Protein AF-A0AAV2T3X4-F1 (afdb_monomer)

Secondary structure (DSSP, 8-state):
-HHHHHHHHHHHHHHHHHHHHHHHTTS--EE---------SS--S-----SS-PPPP----SS-HHHHHHS-HHHHHHHHHHHHHHHSTTTSTT--EEEE-TT-EE---TT---S---HHHHHHHEES--EEEETTEEEE--TTGGG--SSHHHHHHHHT--PBP-TTTS---STT--BHHHHHHHHHHHHHHHHHHHTT----SSSTTTGGGGGGGGGTSPPPTTPPPTT---TT----TT------S---PPPPP-------------------------S---S-GGGT--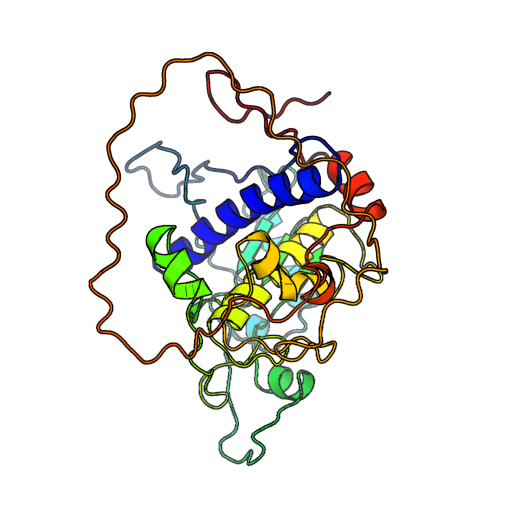----HHHHHHHHHSTT-EE--EETTEE-----

Radius of gyration: 21.65 Å; Cα contacts (8 Å, |Δi|>4): 448; chains: 1; bounding box: 53×56×61 Å

InterPro domains:
  IPR021917 Uncharacterised protein family, zinc metallopeptidase-like [PF12044] (2-219)
  IPR053002 Zinc-dependent metalloproteinase M10B [PTHR21054] (2-312)

pLDDT: mean 77.11, std 21.62, range [32.06, 98.19]

Solvent-accessible surface area (backbone atoms only — not comparable to full-atom values): 19545 Å² total; per-residue (Å²): 111,68,68,42,35,20,52,10,19,48,53,42,49,50,33,51,49,40,18,53,50,40,31,74,73,75,47,70,40,28,22,55,80,82,69,72,75,78,86,67,94,65,97,76,86,75,97,68,73,53,94,63,42,41,75,66,81,90,77,86,71,89,70,51,72,64,50,55,49,68,50,57,67,71,59,50,50,53,53,48,53,51,49,47,39,72,74,37,59,86,52,45,86,78,50,74,44,79,46,71,42,92,70,41,43,59,57,60,63,91,83,66,85,69,94,76,70,53,72,70,58,52,50,73,32,37,25,32,70,44,84,48,34,42,99,28,40,22,40,31,32,45,72,33,58,85,35,45,31,56,44,77,84,36,39,59,56,26,60,63,30,76,53,68,61,55,64,73,75,40,64,74,61,18,89,86,63,47,21,36,24,33,15,28,20,24,43,56,15,51,55,53,31,22,45,38,25,37,62,72,49,68,77,48,99,51,17,27,48,36,75,11,14,51,29,39,44,67,76,78,42,80,54,49,66,85,62,78,41,87,78,65,46,54,84,79,72,75,82,65,93,79,70,79,69,83,66,77,92,74,83,70,76,72,79,81,74,95,62,92,78,86,78,75,86,77,74,78,74,74,66,84,70,69,86,64,80,80,76,76,72,58,69,54,55,58,100,44,72,71,62,72,42,38,54,40,62,52,72,71,49,46,61,49,41,70,66,25,92,66,34,28,47,68,42,81,52,102,89,44,81,49,78,58,81,131

Sequence (326 aa):
MAACRRIGFAMRLLQTLTAESLFAEGVQRHTFLCSDREYRLTPADSNEVSPTHVQCWLHYSNISREEWLNDAPVTVWRKLAKEIYNRYEDIFPTSKWVAFVACSRYNFPAETSTHNLTYEEMLQFSKAHFALGTGGLALLGTSTLHAWPEDLDGLQKALLDGRRIDKTDLMDDTAYRHTFWAAFATGLGSVWHELGHCFGLHHSSDGIMYRGCDDIHLCLGFTPPDFECPNGCKNGQKWNKNVVEIVPHMLHPPAPLPTILQFQQYRCLSATAEKHENVASSWGFCSSVWHQGSAFWGREQTVRLIRCPWIVVASRDADGLVAKKM

Organism: Calicophoron daubneyi (NCBI:txid300641)

Structure (mmCIF, N/CA/C/O backbone):
data_AF-A0AAV2T3X4-F1
#
_entry.id   AF-A0AAV2T3X4-F1
#
loop_
_atom_site.group_PDB
_atom_site.id
_atom_site.type_symbol
_atom_site.label_atom_id
_atom_site.label_alt_id
_atom_site.label_comp_id
_atom_site.label_asym_id
_atom_site.label_entity_id
_atom_site.label_seq_id
_atom_site.pdbx_PDB_ins_code
_atom_site.Cartn_x
_atom_site.Cartn_y
_atom_site.Cartn_z
_atom_site.occupancy
_atom_site.B_iso_or_equiv
_atom_site.auth_seq_id
_atom_site.auth_comp_id
_atom_site.auth_asym_id
_atom_site.auth_atom_id
_atom_site.pdbx_PDB_model_num
ATOM 1 N N . MET A 1 1 ? -11.777 -13.757 6.096 1.00 63.06 1 MET A N 1
ATOM 2 C CA . MET A 1 1 ? -11.883 -14.249 4.703 1.00 63.06 1 MET A CA 1
ATOM 3 C C . MET A 1 1 ? -11.786 -13.115 3.683 1.00 63.06 1 MET A C 1
ATOM 5 O O . MET A 1 1 ? -10.785 -13.087 2.987 1.00 63.06 1 MET A O 1
ATOM 9 N N . ALA A 1 2 ? -12.717 -12.149 3.630 1.00 86.88 2 ALA A N 1
ATOM 10 C CA . ALA A 1 2 ? -12.655 -11.036 2.660 1.00 86.88 2 ALA A CA 1
ATOM 11 C C . ALA A 1 2 ? -11.394 -10.155 2.793 1.00 86.88 2 ALA A C 1
ATOM 13 O O . ALA A 1 2 ? -10.691 -9.947 1.813 1.00 86.88 2 ALA A O 1
ATOM 14 N N . ALA A 1 3 ? -11.041 -9.723 4.011 1.00 91.56 3 ALA A N 1
ATOM 15 C CA . ALA A 1 3 ? -9.838 -8.913 4.257 1.00 91.56 3 ALA A CA 1
ATOM 16 C C . ALA A 1 3 ? -8.542 -9.574 3.745 1.00 91.56 3 ALA A C 1
ATOM 18 O O . ALA A 1 3 ? -7.743 -8.928 3.077 1.00 91.56 3 ALA A O 1
ATOM 19 N N . CYS A 1 4 ? -8.364 -10.874 4.001 1.00 91.88 4 CYS A N 1
ATOM 20 C CA . CYS A 1 4 ? -7.209 -11.635 3.523 1.00 91.88 4 CYS A CA 1
ATOM 21 C C . CYS A 1 4 ? -7.148 -11.697 1.993 1.00 91.88 4 CYS A C 1
ATOM 23 O O . CYS A 1 4 ? -6.066 -11.568 1.440 1.00 91.88 4 CYS A O 1
ATOM 25 N N . ARG A 1 5 ? -8.287 -11.852 1.302 1.00 92.25 5 ARG A N 1
ATOM 26 C CA . ARG A 1 5 ? -8.313 -11.824 -0.169 1.00 92.25 5 ARG A CA 1
ATOM 27 C C . ARG A 1 5 ? -7.902 -10.461 -0.713 1.00 92.25 5 ARG A C 1
ATOM 29 O O . ARG A 1 5 ? -7.015 -10.404 -1.551 1.00 92.25 5 ARG A O 1
ATOM 36 N N . ARG A 1 6 ? -8.454 -9.376 -0.155 1.00 96.31 6 ARG A N 1
ATOM 37 C CA . ARG A 1 6 ? -8.094 -7.997 -0.534 1.00 96.31 6 ARG A CA 1
ATOM 38 C C . ARG A 1 6 ? -6.605 -7.728 -0.374 1.00 96.31 6 ARG A C 1
ATOM 40 O O . ARG A 1 6 ? -5.971 -7.238 -1.299 1.00 96.31 6 ARG A O 1
ATOM 47 N N . ILE A 1 7 ? -6.041 -8.080 0.784 1.00 96.38 7 ILE A N 1
ATOM 48 C CA . ILE A 1 7 ? -4.606 -7.918 1.046 1.00 96.38 7 ILE A CA 1
ATOM 49 C C . ILE A 1 7 ? -3.792 -8.796 0.089 1.00 96.38 7 ILE A C 1
ATOM 51 O O . ILE A 1 7 ? -2.850 -8.316 -0.533 1.00 96.38 7 ILE A O 1
ATOM 55 N N . GLY A 1 8 ? -4.166 -10.066 -0.067 1.00 94.38 8 GLY A N 1
ATOM 56 C CA . GLY A 1 8 ? -3.460 -11.015 -0.923 1.00 94.38 8 GLY A CA 1
ATOM 57 C C . GLY A 1 8 ? -3.422 -10.586 -2.388 1.00 94.38 8 GLY A C 1
ATOM 58 O O . GLY A 1 8 ? -2.367 -10.645 -3.022 1.00 94.38 8 GLY A O 1
ATOM 59 N N . PHE A 1 9 ? -4.552 -10.111 -2.912 1.00 95.19 9 PHE A N 1
ATOM 60 C CA . PHE A 1 9 ? -4.655 -9.548 -4.253 1.00 95.19 9 PHE A CA 1
ATOM 61 C C . PHE A 1 9 ? -3.831 -8.261 -4.385 1.00 95.19 9 PHE A C 1
ATOM 63 O O . PHE A 1 9 ? -3.030 -8.135 -5.309 1.00 95.19 9 PHE A O 1
ATOM 70 N N . ALA A 1 10 ? -3.948 -7.338 -3.426 1.00 96.75 10 ALA A N 1
ATOM 71 C CA . ALA A 1 10 ? -3.192 -6.087 -3.413 1.00 96.75 10 ALA A CA 1
ATOM 72 C C . ALA A 1 10 ? -1.672 -6.306 -3.410 1.00 96.75 10 ALA A C 1
ATOM 74 O O . ALA A 1 10 ? -0.954 -5.628 -4.139 1.00 96.75 10 ALA A O 1
ATOM 75 N N . MET A 1 11 ? -1.167 -7.285 -2.654 1.00 96.25 11 MET A N 1
ATOM 76 C CA . MET A 1 11 ? 0.262 -7.616 -2.646 1.00 96.25 11 MET A CA 1
ATOM 77 C C . MET A 1 11 ? 0.741 -8.131 -4.005 1.00 96.25 11 MET A C 1
ATOM 79 O O . MET A 1 11 ? 1.811 -7.736 -4.473 1.00 96.25 11 MET A O 1
ATOM 83 N N . ARG A 1 12 ? -0.063 -8.964 -4.678 1.00 92.94 12 ARG A N 1
ATOM 84 C CA . ARG A 1 12 ? 0.253 -9.429 -6.034 1.00 92.94 12 ARG A CA 1
ATOM 85 C C . ARG A 1 12 ? 0.174 -8.284 -7.048 1.00 92.94 12 ARG A C 1
ATOM 87 O O . ARG A 1 12 ? 1.017 -8.205 -7.941 1.00 92.94 12 ARG A O 1
ATOM 94 N N . LEU A 1 13 ? -0.773 -7.363 -6.874 1.00 95.00 13 LEU A N 1
ATOM 95 C CA . LEU A 1 13 ? -0.874 -6.153 -7.683 1.00 95.00 13 LEU A CA 1
ATOM 96 C C . LEU A 1 13 ? 0.365 -5.264 -7.512 1.00 95.00 13 LEU A C 1
ATOM 98 O O . LEU A 1 13 ? 0.974 -4.895 -8.510 1.00 95.00 13 LEU A O 1
ATOM 102 N N . LEU A 1 14 ? 0.805 -5.000 -6.277 1.00 96.62 14 LEU A N 1
ATOM 103 C CA . LEU A 1 14 ? 2.033 -4.246 -5.990 1.00 96.62 14 LEU A CA 1
ATOM 104 C C . LEU A 1 14 ? 3.281 -4.910 -6.571 1.00 96.62 14 LEU A C 1
ATOM 106 O O . LEU A 1 14 ? 4.187 -4.219 -7.038 1.00 96.62 14 LEU A O 1
ATOM 110 N N . GLN A 1 15 ? 3.334 -6.242 -6.582 1.00 94.31 15 GLN A N 1
ATOM 111 C CA . GLN A 1 15 ? 4.424 -6.970 -7.220 1.00 94.31 15 GLN A CA 1
ATOM 112 C C . GLN A 1 15 ? 4.476 -6.685 -8.732 1.00 94.31 15 GLN A C 1
ATOM 114 O O . GLN A 1 15 ? 5.549 -6.397 -9.269 1.00 94.31 15 GLN A O 1
ATOM 119 N N . THR A 1 16 ? 3.330 -6.700 -9.418 1.00 92.00 16 THR A N 1
ATOM 120 C CA . THR A 1 16 ? 3.242 -6.319 -10.838 1.00 92.00 16 THR A CA 1
ATOM 121 C C . THR A 1 16 ? 3.568 -4.841 -11.046 1.00 92.00 16 THR A C 1
ATOM 123 O O . THR A 1 16 ? 4.379 -4.508 -11.907 1.00 92.00 16 THR A O 1
ATOM 126 N N . LEU A 1 17 ? 3.004 -3.951 -10.225 1.00 94.00 17 LEU A N 1
ATOM 127 C CA . LEU A 1 17 ? 3.243 -2.511 -10.318 1.00 94.00 17 LEU A CA 1
ATOM 128 C C . LEU A 1 17 ? 4.714 -2.156 -10.104 1.00 94.00 17 LEU A C 1
ATOM 130 O O . LEU A 1 17 ? 5.240 -1.300 -10.806 1.00 94.00 17 LEU A O 1
ATOM 134 N N . THR A 1 18 ? 5.416 -2.846 -9.205 1.00 94.50 18 THR A N 1
ATOM 135 C CA . THR A 1 18 ? 6.866 -2.671 -9.014 1.00 94.50 18 THR A CA 1
ATOM 136 C C . THR A 1 18 ? 7.643 -3.040 -10.275 1.00 94.50 18 THR A C 1
ATOM 138 O O . THR A 1 18 ? 8.516 -2.280 -10.686 1.00 94.50 18 THR A O 1
ATOM 141 N N . ALA A 1 19 ? 7.275 -4.138 -10.944 1.00 91.75 19 ALA A N 1
ATOM 142 C CA . ALA A 1 19 ? 7.910 -4.546 -12.195 1.00 91.75 19 ALA A CA 1
ATOM 143 C C . ALA A 1 19 ? 7.713 -3.522 -13.317 1.00 91.75 19 ALA A C 1
ATOM 145 O O . ALA A 1 19 ? 8.687 -3.132 -13.964 1.00 91.75 19 ALA A O 1
ATOM 146 N N . GLU A 1 20 ? 6.471 -3.085 -13.541 1.00 90.06 20 GLU A N 1
ATOM 147 C CA . GLU A 1 20 ? 6.157 -2.158 -14.631 1.00 90.06 20 GLU A CA 1
ATOM 148 C C . GLU A 1 20 ? 6.629 -0.730 -14.341 1.00 90.06 20 GLU A C 1
ATOM 150 O O . GLU A 1 20 ? 7.116 -0.064 -15.251 1.00 90.06 20 GLU A O 1
ATOM 155 N N . SER A 1 21 ? 6.565 -0.262 -13.091 1.00 88.88 21 SER A N 1
ATOM 156 C CA . SER A 1 21 ? 7.062 1.077 -12.738 1.00 88.88 21 SER A CA 1
ATOM 157 C C . SER A 1 21 ? 8.577 1.178 -12.872 1.00 88.88 21 SER A C 1
ATOM 159 O O . SER A 1 21 ? 9.059 2.150 -13.440 1.00 88.88 21 SER A O 1
ATOM 161 N N . LEU A 1 22 ? 9.346 0.170 -12.442 1.00 86.00 22 LEU A N 1
ATOM 162 C CA . LEU A 1 22 ? 10.794 0.163 -12.673 1.00 86.00 22 LEU A CA 1
ATOM 163 C C . LEU A 1 22 ? 11.119 0.060 -14.170 1.00 86.00 22 LEU A C 1
ATOM 165 O O . LEU A 1 22 ? 12.055 0.697 -14.645 1.00 86.00 22 LEU A O 1
ATOM 169 N N . PHE A 1 23 ? 10.321 -0.681 -14.943 1.00 85.88 23 PHE A N 1
ATOM 170 C CA . PHE A 1 23 ? 10.485 -0.710 -16.396 1.00 85.88 23 PHE A CA 1
ATOM 171 C C . PHE A 1 23 ? 10.230 0.659 -17.045 1.00 85.88 23 PHE A C 1
ATOM 173 O O . PHE A 1 23 ? 11.000 1.077 -17.911 1.00 85.88 23 PHE A O 1
ATOM 180 N N . ALA A 1 24 ? 9.210 1.389 -16.588 1.00 82.56 24 ALA A N 1
ATOM 181 C CA . ALA A 1 24 ? 8.914 2.746 -17.049 1.00 82.56 24 ALA A CA 1
ATOM 182 C C . ALA A 1 24 ? 10.043 3.750 -16.736 1.00 82.56 24 ALA A C 1
ATOM 184 O O . ALA A 1 24 ? 10.228 4.713 -17.477 1.00 82.56 24 ALA A O 1
ATOM 185 N N . GLU A 1 25 ? 10.845 3.491 -15.700 1.00 82.38 25 GLU A N 1
ATOM 186 C CA . GLU A 1 25 ? 12.044 4.267 -15.335 1.00 82.38 25 GLU A CA 1
ATOM 187 C C . GLU A 1 25 ? 13.280 3.914 -16.195 1.00 82.38 25 GLU A C 1
ATOM 189 O O . GLU A 1 25 ? 14.378 4.432 -15.977 1.00 82.38 25 GLU A O 1
ATOM 194 N N . GLY A 1 26 ? 13.127 3.029 -17.188 1.00 79.06 26 GLY A N 1
ATOM 195 C CA . GLY A 1 26 ? 14.164 2.692 -18.165 1.00 79.06 26 GLY A CA 1
ATOM 196 C C . GLY A 1 26 ? 15.106 1.560 -17.750 1.00 79.06 26 GLY A C 1
ATOM 197 O O . GLY A 1 26 ? 16.153 1.381 -18.378 1.00 79.06 26 GLY A O 1
ATOM 198 N N . VAL A 1 27 ? 14.766 0.784 -16.715 1.00 82.88 27 VAL A N 1
ATOM 199 C CA . VAL A 1 27 ? 15.503 -0.438 -16.338 1.00 82.88 27 VAL A CA 1
ATOM 200 C C . VAL A 1 27 ? 14.739 -1.703 -16.750 1.00 82.88 27 VAL A C 1
ATOM 202 O O . VAL A 1 27 ? 13.619 -1.641 -17.241 1.00 82.88 27 VAL A O 1
ATOM 205 N N . GLN A 1 28 ? 15.337 -2.890 -16.603 1.00 85.88 28 GLN A N 1
ATOM 206 C CA . GLN A 1 28 ? 14.595 -4.141 -16.822 1.00 85.88 28 GLN A CA 1
ATOM 207 C C . GLN A 1 28 ? 13.482 -4.295 -15.776 1.00 85.88 28 GLN A C 1
ATOM 209 O O . GLN A 1 28 ? 13.582 -3.743 -14.679 1.00 85.88 28 GLN A O 1
ATOM 214 N N . ARG A 1 29 ? 12.460 -5.104 -16.074 1.00 87.00 29 ARG A N 1
ATOM 215 C CA . ARG A 1 29 ? 11.426 -5.448 -15.090 1.00 87.00 29 ARG A CA 1
ATOM 216 C C . ARG A 1 29 ? 12.069 -6.114 -13.878 1.00 87.00 29 ARG A C 1
ATOM 218 O O . ARG A 1 29 ? 12.599 -7.216 -13.998 1.00 87.00 29 ARG A O 1
ATOM 225 N N . HIS A 1 30 ? 11.999 -5.456 -12.729 1.00 90.88 30 HIS A N 1
ATOM 226 C CA . HIS A 1 30 ? 12.450 -5.989 -11.449 1.00 90.88 30 HIS A CA 1
ATOM 227 C C . HIS A 1 30 ? 11.327 -5.908 -10.423 1.00 90.88 30 HIS A C 1
ATOM 229 O O . HIS A 1 30 ? 10.542 -4.970 -10.436 1.00 90.88 30 HIS A O 1
ATOM 235 N N . THR A 1 31 ? 11.236 -6.870 -9.516 1.00 94.75 31 THR A N 1
ATOM 236 C CA . THR A 1 31 ? 10.206 -6.856 -8.476 1.00 94.75 31 THR A CA 1
ATOM 237 C C . THR A 1 31 ? 10.604 -7.694 -7.269 1.00 94.75 31 THR A C 1
ATOM 239 O O . THR A 1 31 ? 11.554 -8.470 -7.332 1.00 94.75 31 THR A O 1
ATOM 242 N N . PHE A 1 32 ? 9.888 -7.542 -6.159 1.00 93.50 32 PHE A N 1
ATOM 243 C CA . PHE A 1 32 ? 9.986 -8.467 -5.033 1.00 93.50 32 PHE A CA 1
ATOM 244 C C . PHE A 1 32 ? 9.194 -9.745 -5.309 1.00 93.50 32 PHE A C 1
ATOM 246 O O . PHE A 1 32 ? 8.339 -9.773 -6.186 1.00 93.50 32 PHE A O 1
ATOM 253 N N . LEU A 1 33 ? 9.455 -10.819 -4.566 1.00 89.25 33 LEU A N 1
ATOM 254 C CA . LEU A 1 33 ? 8.670 -12.051 -4.653 1.00 89.25 33 LEU A CA 1
ATOM 255 C C . LEU A 1 33 ? 7.854 -12.239 -3.378 1.00 89.25 33 LEU A C 1
ATOM 257 O O . LEU A 1 33 ? 8.399 -12.187 -2.276 1.00 89.25 33 LEU A O 1
ATOM 261 N N . CYS A 1 34 ? 6.554 -12.474 -3.524 1.00 87.00 34 CYS A N 1
ATOM 262 C CA . CYS A 1 34 ? 5.721 -12.923 -2.418 1.00 87.00 34 CYS A CA 1
ATOM 263 C C . CYS A 1 34 ? 5.933 -14.419 -2.163 1.00 87.00 34 CYS A C 1
ATOM 265 O O . CYS A 1 34 ? 6.064 -15.201 -3.102 1.00 87.00 34 CYS A O 1
ATOM 267 N N . SER A 1 35 ? 5.983 -14.808 -0.887 1.00 74.56 35 SER A N 1
ATOM 268 C CA . SER A 1 35 ? 6.059 -16.217 -0.504 1.00 74.56 35 SER A CA 1
ATOM 269 C C . SER A 1 35 ? 4.689 -16.865 -0.653 1.00 74.56 35 SER A C 1
ATOM 271 O O . SER A 1 35 ? 3.741 -16.463 0.017 1.00 74.56 35 SER A O 1
ATOM 273 N N . ASP A 1 36 ? 4.624 -17.918 -1.461 1.00 64.12 36 ASP A N 1
ATOM 274 C CA . ASP A 1 36 ? 3.449 -18.787 -1.563 1.00 64.12 36 ASP A CA 1
ATOM 275 C C . ASP A 1 36 ? 3.572 -20.024 -0.654 1.00 64.12 36 ASP A C 1
ATOM 277 O O . ASP A 1 36 ? 2.731 -20.920 -0.677 1.00 64.12 36 ASP A O 1
ATOM 281 N N . ARG A 1 37 ? 4.637 -20.096 0.163 1.00 55.25 37 ARG A N 1
ATOM 282 C CA . ARG A 1 37 ? 4.823 -21.192 1.117 1.00 55.25 37 ARG A CA 1
ATOM 283 C C . ARG A 1 37 ? 3.832 -21.067 2.262 1.00 55.25 37 ARG A C 1
ATOM 285 O O . ARG A 1 37 ? 3.856 -20.114 3.036 1.00 55.25 37 ARG A O 1
ATOM 292 N N . GLU A 1 38 ? 3.022 -22.098 2.416 1.00 51.38 38 GLU A N 1
ATOM 293 C CA . GLU A 1 38 ? 2.278 -22.372 3.629 1.00 51.38 38 GLU A CA 1
ATOM 294 C C . GLU A 1 38 ? 3.226 -22.731 4.780 1.00 51.38 38 GLU A C 1
ATOM 296 O O . GLU A 1 38 ? 3.864 -23.783 4.769 1.00 51.38 38 GLU A O 1
ATOM 301 N N . TYR A 1 39 ? 3.266 -21.908 5.826 1.00 42.97 39 TYR A N 1
ATOM 302 C CA . TYR A 1 39 ? 3.674 -22.379 7.149 1.00 42.97 39 TYR A CA 1
ATOM 303 C C . TYR A 1 39 ? 2.410 -22.885 7.858 1.00 42.97 39 TYR A C 1
ATOM 305 O O . TYR A 1 39 ? 1.782 -22.190 8.657 1.00 42.97 39 TYR A O 1
ATOM 313 N N . ARG A 1 40 ? 1.926 -24.059 7.436 1.00 38.91 40 ARG A N 1
ATOM 314 C CA . ARG A 1 40 ? 0.674 -24.650 7.929 1.00 38.91 40 ARG A CA 1
ATOM 315 C C . ARG A 1 40 ? 0.757 -24.964 9.425 1.00 38.91 40 ARG A C 1
ATOM 317 O O . ARG A 1 40 ? 1.646 -25.686 9.859 1.00 38.91 40 ARG A O 1
ATOM 324 N N . LEU A 1 41 ? -0.265 -24.541 10.175 1.00 36.38 41 LEU A N 1
ATOM 325 C CA . LEU A 1 41 ? -0.696 -25.205 11.415 1.00 36.38 41 LEU A CA 1
ATOM 326 C C . LEU A 1 41 ? -1.717 -26.333 11.153 1.00 36.38 41 LEU A C 1
ATOM 328 O O . LEU A 1 41 ? -2.094 -27.024 12.092 1.00 36.38 41 LEU A O 1
ATOM 332 N N . THR A 1 42 ? -2.157 -26.563 9.905 1.00 32.50 42 THR A N 1
ATOM 333 C CA . THR A 1 42 ? -2.990 -27.730 9.540 1.00 32.50 42 THR A CA 1
ATOM 334 C C . THR A 1 42 ? -2.740 -28.195 8.100 1.00 32.50 42 THR A C 1
ATOM 336 O O . THR A 1 42 ? -2.704 -27.356 7.209 1.00 32.50 42 THR A O 1
ATOM 339 N N . PRO A 1 43 ? -2.573 -29.504 7.836 1.00 37.62 43 PRO A N 1
ATOM 340 C CA . PRO A 1 43 ? -2.402 -30.046 6.494 1.00 37.62 43 PRO A CA 1
ATOM 341 C C . PRO A 1 43 ? -3.757 -30.374 5.862 1.00 37.62 43 PRO A C 1
ATOM 343 O O . PRO A 1 43 ? -4.297 -31.443 6.121 1.00 37.62 43 PRO A O 1
ATOM 346 N N . ALA A 1 44 ? -4.296 -29.492 5.020 1.00 40.84 44 ALA A N 1
ATOM 347 C CA . ALA A 1 44 ? -5.306 -29.893 4.040 1.00 40.84 44 ALA A CA 1
ATOM 348 C C . ALA A 1 44 ? -5.383 -28.916 2.856 1.00 40.84 44 ALA A C 1
ATOM 350 O O . ALA A 1 44 ? -5.682 -27.740 3.019 1.00 40.84 44 ALA A O 1
ATOM 351 N N . ASP A 1 45 ? -5.128 -29.489 1.680 1.00 40.59 45 ASP A N 1
ATOM 352 C CA . ASP A 1 45 ? -5.630 -29.125 0.353 1.00 40.59 45 ASP A CA 1
ATOM 353 C C . ASP A 1 45 ? -5.023 -27.930 -0.406 1.00 40.59 45 ASP A C 1
ATOM 355 O O . ASP A 1 45 ? -4.938 -26.803 0.062 1.00 40.59 45 ASP A O 1
ATOM 359 N N . SER A 1 46 ? -4.573 -28.253 -1.626 1.00 44.38 46 SER A N 1
ATOM 360 C CA . SER A 1 46 ? -3.934 -27.442 -2.677 1.00 44.38 46 SER A CA 1
ATOM 361 C C . SER A 1 46 ? -2.578 -26.782 -2.363 1.00 44.38 46 SER A C 1
ATOM 363 O O . SER A 1 46 ? -2.501 -25.649 -1.912 1.00 44.38 46 SER A O 1
ATOM 365 N N . ASN A 1 47 ? -1.489 -27.452 -2.768 1.00 47.06 47 ASN A N 1
ATOM 366 C CA . ASN A 1 47 ? -0.160 -26.853 -3.011 1.00 47.06 47 ASN A CA 1
ATOM 367 C C . ASN A 1 47 ? -0.142 -25.934 -4.260 1.00 47.06 47 ASN A C 1
ATOM 369 O O . ASN A 1 47 ? 0.911 -25.721 -4.863 1.00 47.06 47 ASN A O 1
ATOM 373 N N . GLU A 1 48 ? -1.298 -25.452 -4.718 1.00 51.25 48 GLU A N 1
ATOM 374 C CA . GLU A 1 48 ? -1.396 -24.691 -5.958 1.00 51.25 48 GLU A CA 1
ATOM 375 C C . GLU A 1 48 ? -1.247 -23.202 -5.646 1.00 51.25 48 GLU A C 1
ATOM 377 O O . GLU A 1 48 ? -2.100 -22.575 -5.017 1.00 51.25 48 GLU A O 1
ATOM 382 N N . VAL A 1 49 ? -0.107 -22.650 -6.053 1.00 59.31 49 VAL A N 1
ATOM 383 C CA . VAL A 1 49 ? 0.198 -21.227 -5.931 1.00 59.31 49 VAL A CA 1
ATOM 384 C C . VAL A 1 49 ? -0.808 -20.434 -6.760 1.00 59.31 49 VAL A C 1
ATOM 386 O O . VAL A 1 49 ? -0.850 -20.570 -7.983 1.00 59.31 49 VAL A O 1
ATOM 389 N N . SER A 1 50 ? -1.601 -19.576 -6.114 1.00 69.38 50 SER A N 1
ATOM 390 C CA . SER A 1 50 ? -2.507 -18.695 -6.848 1.00 69.38 50 SER A CA 1
ATOM 391 C C . SER A 1 50 ? -1.702 -17.621 -7.589 1.00 69.38 50 SER A C 1
ATOM 393 O O . SER A 1 50 ? -1.041 -16.798 -6.952 1.00 69.38 50 SER A O 1
ATOM 395 N N . PRO A 1 51 ? -1.785 -17.534 -8.930 1.00 73.12 51 PRO A N 1
ATOM 396 C CA . PRO A 1 51 ? -1.064 -16.509 -9.684 1.00 73.12 51 PRO A CA 1
ATOM 397 C C . PRO A 1 51 ? -1.607 -15.096 -9.422 1.00 73.12 51 PRO A C 1
ATOM 399 O O . PRO A 1 51 ? -0.968 -14.107 -9.776 1.00 73.12 51 PRO A O 1
ATOM 402 N N . THR A 1 52 ? -2.796 -14.994 -8.823 1.00 77.81 52 THR A N 1
ATOM 403 C CA . THR A 1 52 ? -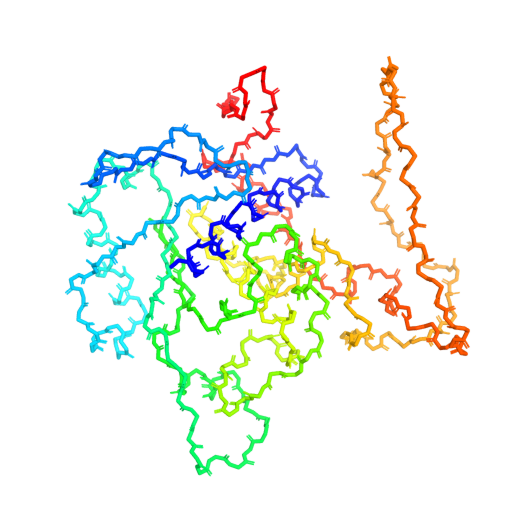3.515 -13.733 -8.612 1.00 77.81 52 THR A CA 1
ATOM 404 C C . THR A 1 52 ? -3.542 -13.293 -7.153 1.00 77.81 52 THR A C 1
ATOM 406 O O . THR A 1 52 ? -3.851 -12.136 -6.893 1.00 77.81 52 THR A O 1
ATOM 409 N N . HIS A 1 53 ? -3.208 -14.174 -6.204 1.00 83.12 53 HIS A N 1
ATOM 410 C CA . HIS A 1 53 ? -3.344 -13.900 -4.776 1.00 83.12 53 HIS A CA 1
ATOM 411 C C . HIS A 1 53 ? -2.157 -14.408 -3.976 1.00 83.12 53 HIS A C 1
ATOM 413 O O . HIS A 1 53 ? -1.757 -15.558 -4.104 1.00 83.12 53 HIS A O 1
ATOM 419 N N . VAL A 1 54 ? -1.675 -13.566 -3.067 1.00 87.12 54 VAL A N 1
ATOM 420 C CA . VAL A 1 54 ? -0.742 -13.975 -2.017 1.00 87.12 54 VAL A CA 1
ATOM 421 C C . VAL A 1 54 ? -1.524 -14.535 -0.833 1.00 87.12 54 VAL A C 1
ATOM 423 O O . VAL A 1 54 ? -2.509 -13.938 -0.392 1.00 87.12 54 VAL A O 1
ATOM 426 N N . GLN A 1 55 ? -1.075 -15.658 -0.277 1.00 84.31 55 GLN A N 1
ATOM 427 C CA . GLN A 1 55 ? -1.669 -16.206 0.938 1.00 84.31 55 GLN A CA 1
ATOM 428 C C . GLN A 1 55 ? -1.376 -15.289 2.135 1.00 84.31 55 GLN A C 1
ATOM 430 O O . GLN A 1 55 ? -0.228 -15.121 2.541 1.00 84.31 55 GLN A O 1
ATOM 435 N N . CYS A 1 56 ? -2.417 -14.722 2.747 1.00 87.56 56 CYS A N 1
ATOM 436 C CA . CYS A 1 56 ? -2.271 -13.961 3.989 1.00 87.56 56 CYS A CA 1
ATOM 437 C C . CYS A 1 56 ? -2.355 -14.874 5.213 1.00 87.56 56 CYS A C 1
ATOM 439 O O . CYS A 1 56 ? -3.243 -15.726 5.310 1.00 87.56 56 CYS A O 1
ATOM 441 N N . TRP A 1 57 ? -1.470 -14.651 6.183 1.00 85.12 57 TRP A N 1
ATOM 442 C CA . TRP A 1 57 ? -1.462 -15.387 7.445 1.00 85.12 57 TRP A CA 1
ATOM 443 C C . TRP A 1 57 ? -2.210 -14.623 8.530 1.00 85.12 57 TRP A C 1
ATOM 445 O O . TRP A 1 57 ? -2.040 -13.415 8.696 1.00 85.12 57 TRP A O 1
ATOM 455 N N . LEU A 1 58 ? -3.024 -15.344 9.299 1.00 89.94 58 LEU A N 1
ATOM 456 C CA . LEU A 1 58 ? -3.619 -14.805 10.513 1.00 89.94 58 LEU A CA 1
ATOM 457 C C . LEU A 1 58 ? -2.639 -15.006 11.665 1.00 89.94 58 LEU A C 1
ATOM 459 O O . LEU A 1 58 ? -2.363 -16.133 12.072 1.00 89.94 58 LEU A O 1
ATOM 463 N N . HIS A 1 59 ? -2.123 -13.898 12.183 1.00 90.88 59 HIS A N 1
ATOM 464 C CA . HIS A 1 59 ? -1.265 -13.880 13.356 1.00 90.88 59 HIS A CA 1
ATOM 465 C C . HIS A 1 59 ? -2.032 -13.308 14.547 1.00 90.88 59 HIS A C 1
ATOM 467 O O . HIS A 1 59 ? -2.520 -12.178 14.503 1.00 90.88 59 HIS A O 1
ATOM 473 N N . TYR A 1 60 ? -2.118 -14.087 15.621 1.00 92.94 60 TYR A N 1
ATOM 474 C CA . TYR A 1 60 ? -2.698 -13.647 16.885 1.00 92.94 60 TYR A CA 1
ATOM 475 C C . TYR A 1 60 ? -1.575 -13.126 17.776 1.00 92.94 60 TYR A C 1
ATOM 477 O O . TYR A 1 60 ? -0.786 -13.911 18.299 1.00 92.94 60 TYR A O 1
ATOM 485 N N . SER A 1 61 ? -1.492 -11.801 17.891 1.00 94.44 61 SER A N 1
ATOM 486 C CA . SER A 1 61 ? -0.439 -11.137 18.657 1.00 94.44 61 SER A CA 1
ATOM 487 C C . SER A 1 61 ? -0.670 -11.257 20.165 1.00 94.44 61 SER A C 1
ATOM 489 O O . SER A 1 61 ? -1.806 -11.215 20.638 1.00 94.44 61 SER A O 1
ATOM 491 N N . ASN A 1 62 ? 0.426 -11.348 20.915 1.00 94.94 62 ASN A N 1
ATOM 492 C CA . ASN A 1 62 ? 0.453 -11.256 22.374 1.00 94.94 62 ASN A CA 1
ATOM 493 C C . ASN A 1 62 ? 0.324 -9.808 22.888 1.00 94.94 62 ASN A C 1
ATOM 495 O O . ASN A 1 62 ? 0.146 -9.606 24.088 1.00 94.94 62 ASN A O 1
ATOM 499 N N . ILE A 1 63 ? 0.440 -8.803 22.014 1.00 95.81 63 ILE A N 1
ATOM 500 C CA . ILE A 1 63 ? 0.228 -7.393 22.361 1.00 95.81 63 ILE A CA 1
ATOM 501 C C . ILE A 1 63 ? -1.256 -7.194 22.673 1.00 95.81 63 ILE A C 1
ATOM 503 O O . ILE A 1 63 ? -2.128 -7.574 21.883 1.00 95.81 63 ILE A O 1
ATOM 507 N N . SER A 1 64 ? -1.555 -6.589 23.821 1.00 95.56 64 SER A N 1
ATOM 508 C CA . SER A 1 64 ? -2.935 -6.381 24.241 1.00 95.56 64 SER A CA 1
ATOM 509 C C . SER A 1 64 ? -3.661 -5.405 23.314 1.00 95.56 64 SER A C 1
ATOM 511 O O . SER A 1 64 ? -3.071 -4.529 22.679 1.00 95.56 64 SER A O 1
ATOM 513 N N . ARG A 1 65 ? -4.991 -5.522 23.256 1.00 93.94 65 ARG A N 1
ATOM 514 C CA . ARG A 1 65 ? -5.823 -4.592 22.481 1.00 93.94 65 ARG A CA 1
ATOM 515 C C . ARG A 1 65 ? -5.635 -3.141 22.935 1.00 93.94 65 ARG A C 1
ATOM 517 O O . ARG A 1 65 ? -5.702 -2.245 22.106 1.00 93.94 65 ARG A O 1
ATOM 524 N N . GLU A 1 66 ? -5.430 -2.911 24.227 1.00 94.56 66 GLU A N 1
ATOM 525 C CA . GLU A 1 66 ? -5.215 -1.568 24.766 1.00 94.56 66 GLU A CA 1
ATOM 526 C C . GLU A 1 66 ? -3.917 -0.955 24.234 1.00 94.56 66 GLU A C 1
ATOM 528 O O . GLU A 1 66 ? -3.939 0.168 23.737 1.00 94.56 66 GLU A O 1
ATOM 533 N N . GLU A 1 67 ? -2.826 -1.722 24.233 1.00 95.75 67 GLU A N 1
ATOM 534 C CA . GLU A 1 67 ? -1.545 -1.294 23.662 1.00 95.75 67 GLU A CA 1
ATOM 535 C C . GLU A 1 67 ? -1.671 -1.024 22.158 1.00 95.75 67 GLU A C 1
ATOM 537 O O . GLU A 1 67 ? -1.215 0.011 21.685 1.00 95.75 67 GLU A O 1
ATOM 542 N N . TRP A 1 68 ? -2.356 -1.888 21.398 1.00 94.62 68 TRP A N 1
ATOM 543 C CA . TRP A 1 68 ? -2.604 -1.648 19.969 1.00 94.62 68 TRP A CA 1
ATOM 544 C C . TRP A 1 68 ? -3.321 -0.323 19.690 1.00 94.62 68 TRP A C 1
ATOM 546 O O . TRP A 1 68 ? -3.053 0.321 18.676 1.00 94.62 68 TRP A O 1
ATOM 556 N N . LEU A 1 69 ? -4.265 0.063 20.551 1.00 93.25 69 LEU A N 1
ATOM 557 C CA . LEU A 1 69 ? -5.099 1.245 20.342 1.00 93.25 69 LEU A CA 1
ATOM 558 C C . LEU A 1 69 ? -4.456 2.530 20.877 1.00 93.25 69 LEU A C 1
ATOM 560 O O . LEU A 1 69 ? -4.758 3.600 20.347 1.00 93.25 69 LEU A O 1
ATOM 564 N N . ASN A 1 70 ? -3.617 2.442 21.912 1.00 92.44 70 ASN A N 1
ATOM 565 C CA . ASN A 1 70 ? -3.165 3.610 22.673 1.00 92.44 70 ASN A CA 1
ATOM 566 C C . ASN A 1 70 ? -1.649 3.848 22.648 1.00 92.44 70 ASN A C 1
ATOM 568 O O . ASN A 1 70 ? -1.232 4.987 22.860 1.00 92.44 70 ASN A O 1
ATOM 572 N N . ASP A 1 71 ? -0.822 2.831 22.390 1.00 95.31 71 ASP A N 1
ATOM 573 C CA . ASP A 1 71 ? 0.630 3.019 22.351 1.00 95.31 71 ASP A CA 1
ATOM 574 C C . ASP A 1 71 ? 1.068 3.753 21.075 1.00 95.31 71 ASP A C 1
ATOM 576 O O . ASP A 1 71 ? 0.454 3.662 20.010 1.00 95.31 71 ASP A O 1
ATOM 580 N N . ALA A 1 72 ? 2.211 4.439 21.160 1.00 94.12 72 ALA A N 1
ATOM 581 C CA . ALA A 1 72 ? 2.834 5.066 20.000 1.00 94.12 72 ALA A CA 1
ATOM 582 C C . ALA A 1 72 ? 3.185 4.024 18.909 1.00 94.12 72 ALA A C 1
ATOM 584 O O . ALA A 1 72 ? 3.710 2.954 19.247 1.00 94.12 72 ALA A O 1
ATOM 585 N N . PRO A 1 73 ? 3.026 4.347 17.606 1.00 93.56 73 PRO A N 1
ATOM 586 C CA . PRO A 1 73 ? 3.295 3.427 16.495 1.00 93.56 73 PRO A CA 1
ATOM 587 C C . PRO A 1 73 ? 4.644 2.705 16.563 1.00 93.56 73 PRO A C 1
ATOM 589 O O . PRO A 1 73 ? 4.711 1.492 16.384 1.00 93.56 73 PRO A O 1
ATOM 592 N N . VAL A 1 74 ? 5.721 3.420 16.901 1.00 95.62 74 VAL A N 1
ATOM 593 C CA . VAL A 1 74 ? 7.070 2.838 17.013 1.00 95.62 74 VAL A CA 1
ATOM 594 C C . VAL A 1 74 ? 7.188 1.817 18.152 1.00 95.62 74 VAL A C 1
ATOM 596 O O . VAL A 1 74 ? 7.923 0.834 18.049 1.00 95.62 74 VAL A O 1
ATOM 599 N N . THR A 1 75 ? 6.448 2.017 19.245 1.00 96.81 75 THR A N 1
ATOM 600 C CA . THR A 1 75 ? 6.422 1.088 20.380 1.00 96.81 75 THR A CA 1
ATOM 601 C C . THR A 1 75 ? 5.720 -0.200 19.987 1.00 96.81 75 THR A C 1
ATOM 603 O O . THR A 1 75 ? 6.260 -1.282 20.225 1.00 96.81 75 THR A O 1
ATOM 606 N N . VAL A 1 76 ? 4.562 -0.077 19.340 1.00 96.94 76 VAL A N 1
ATOM 607 C CA . VAL A 1 76 ? 3.787 -1.204 18.821 1.00 96.94 76 VAL A CA 1
ATOM 608 C C . VAL A 1 76 ? 4.590 -1.979 17.776 1.00 96.94 76 VAL A C 1
ATOM 610 O O . VAL A 1 76 ? 4.744 -3.193 17.900 1.00 96.94 76 VAL A O 1
ATOM 613 N N . TRP A 1 77 ? 5.192 -1.281 16.810 1.00 97.00 77 TRP A N 1
ATOM 614 C CA . TRP A 1 77 ? 6.044 -1.880 15.782 1.00 97.00 77 TRP A CA 1
ATOM 615 C C . TRP A 1 77 ? 7.196 -2.679 16.393 1.00 97.00 77 TRP A C 1
ATOM 617 O O . TRP A 1 77 ? 7.419 -3.823 16.015 1.00 97.00 77 TRP A O 1
ATOM 627 N N . ARG A 1 78 ? 7.892 -2.128 17.396 1.00 97.19 78 ARG A N 1
ATOM 628 C CA . ARG A 1 78 ? 9.018 -2.808 18.0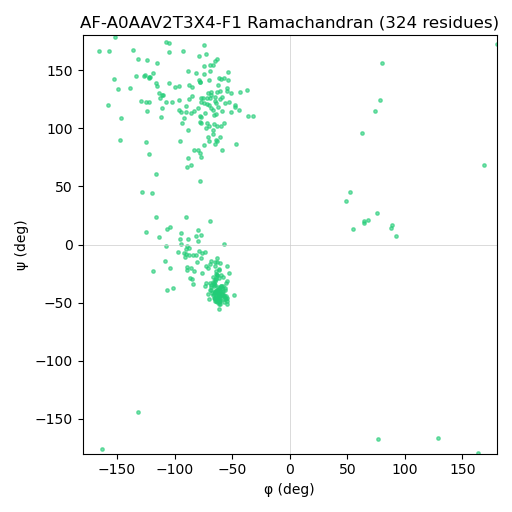57 1.00 97.19 78 ARG A CA 1
ATOM 629 C C . ARG A 1 78 ? 8.575 -4.062 18.809 1.00 97.19 78 ARG A C 1
ATOM 631 O O . ARG A 1 78 ? 9.278 -5.073 18.769 1.00 97.19 78 ARG A O 1
ATOM 638 N N . LYS A 1 79 ? 7.432 -4.003 19.502 1.00 97.50 79 LYS A N 1
ATOM 639 C CA . LYS A 1 79 ? 6.841 -5.170 20.175 1.00 97.50 79 LYS A CA 1
ATOM 640 C C . LYS A 1 79 ? 6.480 -6.247 19.148 1.00 97.50 79 LYS A C 1
ATOM 642 O O . LYS A 1 79 ? 6.871 -7.397 19.335 1.00 97.50 79 LYS A O 1
ATOM 647 N N . LEU A 1 80 ? 5.834 -5.861 18.044 1.00 96.81 80 LEU A N 1
ATOM 648 C CA . LEU A 1 80 ? 5.438 -6.784 16.982 1.00 96.81 80 LEU A CA 1
ATOM 649 C C . LEU A 1 80 ? 6.660 -7.399 16.288 1.00 96.81 80 LEU A C 1
ATOM 651 O O . LEU A 1 80 ? 6.710 -8.609 16.118 1.00 96.81 80 LEU A O 1
ATOM 655 N N . ALA A 1 81 ? 7.670 -6.603 15.936 1.00 95.62 81 ALA A N 1
ATOM 656 C CA . ALA A 1 81 ? 8.894 -7.094 15.308 1.00 95.62 81 ALA A CA 1
ATOM 657 C C . ALA A 1 81 ? 9.588 -8.150 16.180 1.00 95.62 81 ALA A C 1
ATOM 659 O O . ALA A 1 81 ? 9.974 -9.204 15.682 1.00 95.62 81 ALA A O 1
ATOM 660 N N . LYS A 1 82 ? 9.681 -7.907 17.497 1.00 96.06 82 LYS A N 1
ATOM 661 C CA . LYS A 1 82 ? 10.215 -8.886 18.453 1.00 96.06 82 LYS A CA 1
ATOM 662 C C . LYS A 1 82 ? 9.343 -10.142 18.537 1.00 96.06 82 LYS A C 1
ATOM 664 O O . LYS A 1 82 ? 9.870 -11.246 18.626 1.00 96.06 82 LYS A O 1
ATOM 669 N N . GLU A 1 83 ? 8.023 -9.985 18.524 1.00 95.69 83 GLU A N 1
ATOM 670 C CA . GLU A 1 83 ? 7.090 -11.110 18.548 1.00 95.69 83 GLU A CA 1
ATOM 671 C C . GLU A 1 83 ? 7.214 -11.992 17.297 1.00 95.69 83 GLU A C 1
ATOM 673 O O . GLU A 1 83 ? 7.339 -13.209 17.424 1.00 95.69 83 GLU A O 1
ATOM 678 N N . ILE A 1 84 ? 7.221 -11.390 16.105 1.00 93.50 84 ILE A N 1
ATOM 679 C CA . ILE A 1 84 ? 7.374 -12.109 14.835 1.00 93.50 84 ILE A CA 1
ATOM 680 C C . ILE A 1 84 ? 8.758 -12.765 14.774 1.00 93.50 84 ILE A C 1
ATOM 682 O O . ILE A 1 84 ? 8.833 -13.941 14.433 1.00 93.50 84 ILE A O 1
ATOM 686 N N . TYR A 1 85 ? 9.827 -12.065 15.175 1.00 93.69 85 TYR A N 1
ATOM 687 C CA . TYR A 1 85 ? 11.174 -12.642 15.260 1.00 93.69 85 TYR A CA 1
ATOM 688 C C . TYR A 1 85 ? 11.198 -13.908 16.125 1.00 93.69 85 TYR A C 1
ATOM 690 O O . TYR A 1 85 ? 11.705 -14.935 15.695 1.00 93.69 85 TYR A O 1
ATOM 698 N N . ASN A 1 86 ? 10.601 -13.861 17.319 1.00 93.88 86 ASN A N 1
ATOM 699 C CA . ASN A 1 86 ? 10.589 -15.007 18.229 1.00 93.88 86 ASN A CA 1
ATOM 700 C C . ASN A 1 86 ? 9.711 -16.161 17.726 1.00 93.88 86 ASN A C 1
ATOM 702 O O . ASN A 1 86 ? 9.988 -17.318 18.028 1.00 93.88 86 ASN A O 1
ATOM 706 N N . ARG A 1 87 ? 8.606 -15.863 17.030 1.00 92.31 87 ARG A N 1
ATOM 707 C CA . ARG A 1 87 ? 7.655 -16.887 16.576 1.00 92.31 87 ARG A CA 1
ATOM 708 C C . ARG A 1 87 ? 8.054 -17.535 15.250 1.00 92.31 87 ARG A C 1
ATOM 710 O O . ARG A 1 87 ? 7.702 -18.688 15.028 1.00 92.31 87 ARG A O 1
ATOM 717 N N . TYR A 1 88 ? 8.753 -16.800 14.394 1.00 90.50 88 TYR A N 1
ATOM 718 C CA . TYR A 1 88 ? 9.121 -17.207 13.039 1.00 90.50 88 TYR A CA 1
ATOM 719 C C . TYR A 1 88 ? 10.629 -17.023 12.808 1.00 90.50 88 TYR A C 1
ATOM 721 O O . TYR A 1 88 ? 11.049 -16.451 11.802 1.00 90.50 88 TYR A O 1
ATOM 729 N N . GLU A 1 89 ? 11.442 -17.446 13.779 1.00 90.06 89 GLU A N 1
ATOM 730 C CA . GLU A 1 89 ? 12.895 -17.213 13.830 1.00 90.06 89 GLU A CA 1
ATOM 731 C C . GLU A 1 89 ? 13.635 -17.708 12.575 1.00 90.06 89 GLU A C 1
ATOM 733 O O . GLU A 1 89 ? 14.595 -17.086 12.123 1.00 90.06 89 GLU A O 1
ATOM 738 N N . ASP A 1 90 ? 13.151 -18.793 11.971 1.00 87.88 90 ASP A N 1
ATOM 739 C CA . ASP A 1 90 ? 13.710 -19.433 10.781 1.00 87.88 90 ASP A CA 1
ATOM 740 C C . ASP A 1 90 ? 13.544 -18.595 9.503 1.00 87.88 90 ASP A C 1
ATOM 742 O O . ASP A 1 90 ? 14.452 -18.523 8.669 1.00 87.88 90 ASP A O 1
ATOM 746 N N . ILE A 1 91 ? 12.395 -17.936 9.348 1.00 87.12 91 ILE A N 1
ATOM 747 C CA . ILE A 1 91 ? 12.048 -17.183 8.134 1.00 87.12 91 ILE A CA 1
ATOM 748 C C . ILE A 1 91 ? 12.165 -15.669 8.301 1.00 87.12 91 ILE A C 1
ATOM 750 O O . ILE A 1 91 ? 12.300 -14.953 7.307 1.00 87.12 91 ILE A O 1
ATOM 754 N N . PHE A 1 92 ? 12.149 -15.156 9.533 1.00 87.56 92 PHE A N 1
ATOM 755 C CA . PHE A 1 92 ? 12.231 -13.724 9.802 1.00 87.56 92 PHE A CA 1
ATOM 756 C C . PHE A 1 92 ? 13.449 -13.034 9.164 1.00 87.56 92 PHE A C 1
ATOM 758 O O . PHE A 1 92 ? 13.238 -12.047 8.454 1.00 87.56 92 PHE A O 1
ATOM 765 N N . PRO A 1 93 ? 14.700 -13.522 9.335 1.00 86.69 93 PRO A N 1
ATOM 766 C CA . PRO A 1 93 ? 15.879 -12.848 8.782 1.00 86.69 93 PRO A CA 1
ATOM 767 C C . PRO A 1 93 ? 15.960 -12.947 7.253 1.00 86.69 93 PRO A C 1
ATOM 769 O O . PRO A 1 93 ? 16.638 -12.145 6.609 1.00 86.69 93 PRO A O 1
ATOM 772 N N . THR A 1 94 ? 15.265 -13.924 6.669 1.00 88.44 94 THR A N 1
ATOM 773 C CA . THR A 1 94 ? 15.263 -14.216 5.233 1.00 88.44 94 THR A CA 1
ATOM 774 C C . THR A 1 94 ? 13.993 -13.733 4.533 1.00 88.44 94 THR A C 1
ATOM 776 O O . THR A 1 94 ? 13.776 -14.082 3.375 1.00 88.44 94 THR A O 1
ATOM 779 N N . SER A 1 95 ? 13.203 -12.869 5.179 1.00 90.31 95 SER A N 1
ATOM 780 C CA . SER A 1 95 ? 11.963 -12.333 4.613 1.00 90.31 95 SER A CA 1
ATOM 781 C C . SER A 1 95 ? 11.810 -10.827 4.837 1.00 90.31 95 SER A C 1
ATOM 783 O O . SER A 1 95 ? 12.532 -10.182 5.605 1.00 90.31 95 SER A O 1
ATOM 785 N N . LYS A 1 96 ? 10.846 -10.250 4.122 1.00 93.25 96 LYS A N 1
ATOM 786 C CA . LYS A 1 96 ? 10.282 -8.927 4.391 1.00 93.25 96 LYS A CA 1
ATOM 787 C C . LYS A 1 96 ? 8.818 -9.123 4.757 1.00 93.25 96 LYS A C 1
ATOM 789 O O . LYS A 1 96 ? 8.144 -9.955 4.154 1.00 93.25 96 LYS A O 1
ATO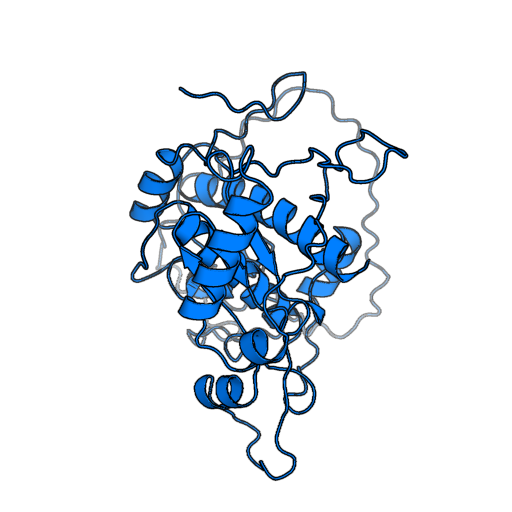M 794 N N . TRP A 1 97 ? 8.353 -8.391 5.757 1.00 94.50 97 TRP A N 1
ATOM 795 C CA . TRP A 1 97 ? 7.055 -8.609 6.379 1.00 94.50 97 TRP A CA 1
ATOM 796 C C . TRP A 1 97 ? 6.150 -7.413 6.144 1.00 94.50 97 TRP A C 1
ATOM 798 O O . TRP A 1 97 ? 6.569 -6.270 6.304 1.00 94.50 97 TRP A O 1
ATOM 808 N N . VAL A 1 98 ? 4.895 -7.691 5.809 1.00 96.75 98 VAL A N 1
ATOM 809 C CA . VAL A 1 98 ? 3.833 -6.690 5.732 1.00 96.75 98 VAL A CA 1
ATOM 810 C C . VAL A 1 98 ? 2.716 -7.157 6.651 1.00 96.75 98 VAL A C 1
ATOM 812 O O . VAL A 1 98 ? 2.131 -8.218 6.437 1.00 96.75 98 VAL A O 1
ATOM 815 N N . ALA A 1 99 ? 2.460 -6.393 7.704 1.00 96.56 99 ALA A N 1
ATOM 816 C CA . ALA A 1 99 ? 1.470 -6.700 8.720 1.00 96.56 99 ALA A CA 1
ATOM 817 C C . ALA A 1 99 ? 0.334 -5.681 8.667 1.00 96.56 99 ALA A C 1
ATOM 819 O O . ALA A 1 99 ? 0.571 -4.476 8.702 1.00 96.56 99 ALA A O 1
ATOM 820 N N . PHE A 1 100 ? -0.901 -6.178 8.640 1.00 97.12 100 PHE A N 1
ATOM 821 C CA . PHE A 1 100 ? -2.111 -5.366 8.723 1.00 97.12 100 PHE A CA 1
ATOM 822 C C . PHE A 1 100 ? -2.804 -5.621 10.054 1.00 97.12 100 PHE A C 1
ATOM 824 O O . PHE A 1 100 ? -3.064 -6.773 10.413 1.00 97.12 100 PHE A O 1
ATOM 831 N N . VAL A 1 101 ? -3.135 -4.560 10.786 1.00 94.69 101 VAL A N 1
ATOM 832 C CA . VAL A 1 101 ? -3.820 -4.701 12.075 1.00 94.69 101 VAL A CA 1
ATOM 833 C C . VAL A 1 101 ? -5.328 -4.821 11.889 1.00 94.69 101 VAL A C 1
ATOM 835 O O . VAL A 1 101 ? -5.975 -3.972 11.295 1.00 94.69 101 VAL A O 1
ATOM 838 N N . ALA A 1 102 ? -5.939 -5.853 12.466 1.00 92.44 102 ALA A N 1
ATOM 839 C CA . ALA A 1 102 ? -7.389 -6.060 12.362 1.00 92.44 102 ALA A CA 1
ATOM 840 C C . ALA A 1 102 ? -8.224 -5.127 13.272 1.00 92.44 102 ALA A C 1
ATOM 842 O O . ALA A 1 102 ? -9.459 -5.132 13.237 1.00 92.44 102 ALA A O 1
ATOM 843 N N . CYS A 1 103 ? -7.567 -4.359 14.145 1.00 91.12 103 CYS A N 1
ATOM 844 C CA . CYS A 1 103 ? -8.221 -3.560 15.178 1.00 91.12 103 CYS A CA 1
ATOM 845 C C . CYS A 1 103 ? -8.225 -2.050 14.906 1.00 91.12 103 CYS A C 1
ATOM 847 O O . CYS A 1 103 ? -8.586 -1.309 15.817 1.00 91.12 103 CYS A O 1
ATOM 849 N N . SER A 1 104 ? -7.908 -1.594 13.684 1.00 92.81 104 SER A N 1
ATOM 850 C CA . SER A 1 104 ? -8.088 -0.182 13.316 1.00 92.81 104 SER A CA 1
ATOM 851 C C . SER A 1 104 ? -9.527 0.259 13.582 1.00 92.81 104 SER A C 1
ATOM 853 O O . SER A 1 104 ? -10.477 -0.451 13.234 1.00 92.81 104 SER A O 1
ATOM 855 N N . ARG A 1 105 ? -9.708 1.402 14.241 1.00 92.31 105 ARG A N 1
ATOM 856 C CA . ARG A 1 105 ? -11.024 1.979 14.544 1.00 92.31 105 ARG A CA 1
ATOM 857 C C . ARG A 1 105 ? -11.025 3.454 14.210 1.00 92.31 105 ARG A C 1
ATOM 859 O O . ARG A 1 105 ? -10.023 4.125 14.418 1.00 92.31 105 ARG A O 1
ATOM 866 N N . TYR A 1 106 ? -12.167 3.925 13.744 1.00 92.56 106 TYR A N 1
ATOM 867 C CA . TYR A 1 106 ? -12.441 5.329 13.529 1.00 92.56 106 TYR A CA 1
ATOM 868 C C . TYR A 1 106 ? -13.672 5.688 14.353 1.00 92.56 106 TYR A C 1
ATOM 870 O O . TYR A 1 106 ? -14.698 5.025 14.231 1.00 92.56 106 TYR A O 1
ATOM 878 N N . ASN A 1 107 ? -13.536 6.666 15.243 1.00 91.19 107 ASN A N 1
ATOM 879 C CA . ASN A 1 107 ? -14.596 7.095 16.148 1.00 91.19 107 ASN A CA 1
ATOM 880 C C . ASN A 1 107 ? -14.818 8.597 15.958 1.00 91.19 107 ASN A C 1
ATOM 882 O O . ASN A 1 107 ? -14.196 9.407 16.648 1.00 91.19 107 ASN A O 1
ATOM 886 N N . PHE A 1 108 ? -15.684 8.963 15.014 1.00 88.50 108 PHE A N 1
ATOM 887 C CA . PHE A 1 108 ? -16.047 10.357 14.782 1.00 88.50 108 PHE A CA 1
ATOM 888 C C . PHE A 1 108 ? -16.891 10.899 15.956 1.00 88.50 108 PHE A C 1
ATOM 890 O O . PHE A 1 108 ? -17.897 10.276 16.315 1.00 88.50 108 PHE A O 1
ATOM 897 N N . PRO A 1 109 ? -16.520 12.027 16.592 1.00 85.75 109 PRO A N 1
ATOM 898 C CA . PRO A 1 109 ? -17.311 12.594 17.679 1.00 85.75 109 PRO A CA 1
ATOM 899 C C . PRO A 1 109 ? -18.623 13.193 17.159 1.00 85.75 109 PRO A C 1
ATOM 901 O O . PRO A 1 109 ? -18.622 14.024 16.256 1.00 85.75 109 PRO A O 1
ATOM 904 N N . ALA A 1 110 ? -19.749 12.837 17.783 1.00 77.06 110 ALA A N 1
ATOM 905 C CA . ALA A 1 110 ? -21.077 13.320 17.380 1.00 77.06 110 ALA A CA 1
ATOM 906 C C . ALA A 1 110 ? -21.246 14.852 17.479 1.00 77.06 110 ALA A C 1
ATOM 908 O O . ALA A 1 110 ? -22.119 15.425 16.835 1.00 77.06 110 ALA A O 1
ATOM 909 N N . GLU A 1 111 ? -20.421 15.512 18.294 1.00 74.75 111 GLU A N 1
ATOM 910 C CA . GLU A 1 111 ? -20.465 16.957 18.546 1.00 74.75 111 GLU A CA 1
ATOM 911 C C . GLU A 1 111 ? -19.643 17.769 17.527 1.00 74.75 111 GLU A C 1
ATOM 913 O O . GLU A 1 111 ? -19.720 18.999 17.501 1.00 74.75 111 GLU A O 1
ATOM 918 N N . THR A 1 112 ? -18.859 17.104 16.672 1.00 74.50 112 THR A N 1
ATOM 919 C CA . THR A 1 112 ? -18.036 17.764 15.656 1.00 74.50 112 THR A CA 1
ATOM 920 C C . THR A 1 112 ? -18.902 18.180 14.465 1.00 74.50 112 THR A C 1
ATOM 922 O O . THR A 1 112 ? -19.382 17.352 13.697 1.00 74.50 112 THR A O 1
ATOM 925 N N . SER A 1 113 ? -19.101 19.490 14.301 1.00 63.97 113 SER A N 1
ATOM 926 C CA . SER A 1 113 ? -19.949 20.086 13.255 1.00 63.97 113 SER A CA 1
ATOM 927 C C . SER A 1 113 ? -19.214 20.410 11.946 1.00 63.97 113 SER A C 1
ATOM 929 O O . SER A 1 113 ? -19.835 20.863 10.983 1.00 63.97 113 SER A O 1
ATOM 931 N N . THR A 1 114 ? -17.894 20.214 11.883 1.00 63.59 114 THR A N 1
ATOM 932 C CA . THR A 1 114 ? -17.073 20.598 10.730 1.00 63.59 114 THR A CA 1
ATOM 933 C C . THR A 1 114 ? -16.967 19.466 9.702 1.00 63.59 114 THR A C 1
ATOM 935 O O . THR A 1 114 ? -16.430 18.396 9.963 1.00 63.59 114 THR A O 1
ATOM 938 N N . HIS A 1 115 ? -17.434 19.723 8.475 1.00 64.94 115 HIS A N 1
ATOM 939 C CA . HIS A 1 115 ? -17.361 18.766 7.354 1.00 64.94 115 HIS A CA 1
ATOM 940 C C . HIS A 1 115 ? -15.972 18.681 6.678 1.00 64.94 115 HIS A C 1
ATOM 942 O O . HIS A 1 115 ? -15.740 17.826 5.814 1.00 64.94 115 HIS A O 1
ATOM 948 N N . ASN A 1 116 ? -15.034 19.544 7.081 1.00 74.19 116 ASN A N 1
ATOM 949 C CA . ASN A 1 116 ? -13.679 19.631 6.536 1.00 74.19 116 ASN A CA 1
ATOM 950 C C . ASN A 1 116 ? -12.649 19.425 7.649 1.00 74.19 116 ASN A C 1
ATOM 952 O O . ASN A 1 116 ? -12.076 20.393 8.138 1.00 74.19 116 ASN A O 1
ATOM 956 N N . LEU A 1 117 ? -12.453 18.167 8.045 1.00 79.88 117 LEU A N 1
ATOM 957 C CA . LEU A 1 117 ? -11.378 17.787 8.957 1.00 79.88 117 LEU A CA 1
ATOM 958 C C . LEU A 1 117 ? -10.014 17.905 8.267 1.00 79.88 117 LEU A C 1
ATOM 960 O O . LEU A 1 117 ? -9.879 17.518 7.100 1.00 79.88 117 LEU A O 1
ATOM 964 N N . THR A 1 118 ? -8.997 18.367 8.992 1.00 85.50 118 THR A N 1
ATOM 965 C CA . THR A 1 118 ? -7.602 18.164 8.584 1.00 85.50 118 THR A CA 1
ATOM 966 C C . THR A 1 118 ? -7.195 16.705 8.792 1.00 85.50 118 THR A C 1
ATOM 968 O O . THR A 1 118 ? -7.844 15.941 9.514 1.00 85.50 118 THR A O 1
ATOM 971 N N . TYR A 1 119 ? -6.091 16.296 8.169 1.00 83.94 119 TYR A N 1
ATOM 972 C CA . TYR A 1 119 ? -5.528 14.966 8.387 1.00 83.94 119 TYR A CA 1
ATOM 973 C C . TYR A 1 119 ? -5.181 14.713 9.863 1.00 83.94 119 TYR A C 1
ATOM 975 O O . TYR A 1 119 ? -5.474 13.641 10.390 1.00 83.94 119 TYR A O 1
ATOM 983 N N . GLU A 1 120 ? -4.635 15.707 10.566 1.00 86.44 120 GLU A N 1
ATOM 984 C CA . GLU A 1 120 ? -4.313 15.607 11.992 1.00 86.44 120 GLU A CA 1
ATOM 985 C C . GLU A 1 120 ? -5.562 15.390 12.854 1.00 86.44 120 GLU A C 1
ATOM 987 O O . GLU A 1 120 ? -5.522 14.602 13.798 1.00 86.44 120 GLU A O 1
ATOM 992 N N . GLU A 1 121 ? -6.679 16.042 12.527 1.00 87.62 121 GLU A N 1
ATOM 993 C CA . GLU A 1 121 ? -7.959 15.832 13.213 1.00 87.62 121 GLU A CA 1
ATOM 994 C C . GLU A 1 121 ? -8.497 14.418 12.953 1.00 87.62 121 GLU A C 1
ATOM 996 O O . GLU A 1 121 ? -8.889 13.718 13.888 1.00 87.62 121 GLU A O 1
ATOM 1001 N N . MET A 1 122 ? -8.433 13.936 11.705 1.00 88.00 122 MET A N 1
ATOM 1002 C CA . MET A 1 122 ? -8.817 12.555 11.377 1.00 88.00 122 MET A CA 1
ATOM 1003 C C . MET A 1 122 ? -7.968 11.519 12.124 1.00 88.00 122 MET A C 1
ATOM 1005 O O . MET A 1 122 ? -8.496 10.495 12.569 1.00 88.00 122 MET A O 1
ATOM 1009 N N . LEU A 1 123 ? -6.672 11.783 12.309 1.00 88.56 123 LEU A N 1
ATOM 1010 C CA . LEU A 1 123 ? -5.784 10.920 13.086 1.00 88.56 123 LEU A CA 1
ATOM 1011 C C . LEU A 1 123 ? -6.171 10.855 14.567 1.00 88.56 123 LEU A C 1
ATOM 1013 O O . LEU A 1 123 ? -6.058 9.789 15.165 1.00 88.56 123 LEU A O 1
ATOM 1017 N N . GLN A 1 124 ? -6.670 11.942 15.161 1.00 89.69 124 GLN A N 1
ATOM 1018 C CA . GLN A 1 124 ? -7.112 11.940 16.564 1.00 89.69 124 GLN A CA 1
ATOM 1019 C C . GLN A 1 124 ? -8.321 11.025 16.797 1.00 89.69 124 GLN A C 1
ATOM 1021 O O . GLN A 1 124 ? -8.449 10.415 17.862 1.00 89.69 124 GLN A O 1
ATOM 1026 N N . PHE A 1 125 ? -9.186 10.893 15.790 1.00 90.69 125 PHE A N 1
ATOM 1027 C CA . PHE A 1 125 ? -10.358 10.012 15.821 1.00 90.69 125 PHE A CA 1
ATOM 1028 C C . PHE A 1 125 ? -10.028 8.568 15.438 1.00 90.69 125 PHE A C 1
ATOM 1030 O O . PHE A 1 125 ? -10.857 7.668 15.598 1.00 90.69 125 PHE A O 1
ATOM 1037 N N . SER A 1 126 ? -8.808 8.333 14.959 1.00 92.12 126 SER A N 1
ATOM 1038 C CA . SER A 1 126 ? -8.346 7.037 14.491 1.00 92.12 126 SER A CA 1
ATOM 1039 C C . SER A 1 126 ? -7.506 6.336 15.556 1.00 92.12 126 SER A C 1
ATOM 1041 O O . SER A 1 126 ? -6.628 6.911 16.193 1.00 92.12 126 SER A O 1
ATOM 1043 N N . LYS A 1 127 ? -7.763 5.047 15.756 1.00 94.00 127 LYS A N 1
ATOM 1044 C CA . LYS A 1 127 ? -7.008 4.169 16.655 1.00 94.00 127 LYS A CA 1
ATOM 1045 C C . LYS A 1 127 ? -6.457 3.000 15.864 1.00 94.00 127 LYS A C 1
ATOM 1047 O O . LYS A 1 127 ? -7.121 2.516 14.948 1.00 94.00 127 LYS A O 1
ATOM 1052 N N . ALA A 1 128 ? -5.255 2.547 16.224 1.00 92.06 128 ALA A N 1
ATOM 1053 C CA . ALA A 1 128 ? -4.526 1.516 15.483 1.00 92.06 128 ALA A CA 1
ATOM 1054 C C . ALA A 1 128 ? -4.472 1.801 13.963 1.00 92.06 128 ALA A C 1
ATOM 1056 O O . ALA A 1 128 ? -4.616 0.898 13.138 1.00 92.06 128 ALA A O 1
ATOM 1057 N N . HIS A 1 129 ? -4.332 3.075 13.590 1.00 92.06 129 HIS A N 1
ATOM 1058 C CA . HIS A 1 129 ? -4.033 3.494 12.227 1.00 92.06 129 HIS A CA 1
ATOM 1059 C C . HIS A 1 129 ? -2.516 3.659 12.125 1.00 92.06 129 HIS A C 1
ATOM 1061 O O . HIS A 1 129 ? -1.928 4.489 12.818 1.00 92.06 129 HIS A O 1
ATOM 1067 N N . PHE A 1 130 ? -1.885 2.804 11.324 1.00 94.50 130 PHE A N 1
ATOM 1068 C CA . PHE A 1 130 ? -0.436 2.743 11.181 1.00 94.50 130 PHE A CA 1
ATOM 1069 C C . PHE A 1 130 ? -0.046 2.858 9.709 1.00 94.50 130 PHE A C 1
ATOM 1071 O O . PHE A 1 130 ? -0.732 2.322 8.842 1.00 94.50 130 PHE A O 1
ATOM 1078 N N . ALA A 1 131 ? 1.083 3.509 9.469 1.00 94.56 131 ALA A N 1
ATOM 1079 C CA . ALA A 1 131 ? 1.846 3.475 8.232 1.00 94.56 131 ALA A CA 1
ATOM 1080 C C . ALA A 1 131 ? 3.311 3.620 8.660 1.00 94.56 131 ALA A C 1
ATOM 1082 O O . ALA A 1 131 ? 3.776 4.719 8.956 1.00 94.56 131 ALA A O 1
ATOM 1083 N N . LEU A 1 132 ? 3.962 2.482 8.923 1.00 96.62 132 LEU A N 1
ATOM 1084 C CA . LEU A 1 132 ? 5.326 2.464 9.448 1.00 96.62 132 LEU A CA 1
ATOM 1085 C C . LEU A 1 132 ? 6.122 1.265 8.932 1.00 96.62 132 LEU A C 1
ATOM 1087 O O . LEU A 1 132 ? 5.915 0.129 9.362 1.00 96.62 132 LEU A O 1
ATOM 1091 N N . GLY A 1 133 ? 7.081 1.542 8.061 1.00 95.38 133 GLY A N 1
ATOM 1092 C CA . GLY A 1 133 ? 8.035 0.613 7.483 1.00 95.38 133 GLY A CA 1
ATOM 1093 C C . GLY A 1 133 ? 9.449 0.910 7.953 1.00 95.38 133 GLY A C 1
ATOM 1094 O O . GLY A 1 133 ? 9.953 2.021 7.837 1.00 95.38 133 GLY A O 1
ATOM 1095 N N . THR A 1 134 ? 10.120 -0.100 8.498 1.00 93.50 134 THR A N 1
ATOM 1096 C CA . THR A 1 134 ? 11.556 -0.058 8.815 1.00 93.50 134 THR A CA 1
ATOM 1097 C C . THR A 1 134 ? 12.054 -1.473 9.093 1.00 93.50 134 THR A C 1
ATOM 1099 O O . THR A 1 134 ? 11.245 -2.382 9.247 1.00 93.50 134 THR A O 1
ATOM 1102 N N . GLY A 1 135 ? 13.370 -1.707 9.131 1.00 82.38 135 GLY A N 1
ATOM 1103 C CA . GLY A 1 135 ? 13.971 -2.958 9.631 1.00 82.38 135 GLY A CA 1
ATOM 1104 C C . GLY A 1 135 ? 13.485 -4.271 8.990 1.00 82.38 135 GLY A C 1
ATOM 1105 O O . GLY A 1 135 ? 13.753 -5.339 9.531 1.00 82.38 135 GLY A O 1
ATOM 1106 N N . GLY A 1 136 ? 12.768 -4.208 7.862 1.00 92.25 136 GLY A N 1
ATOM 1107 C CA . GLY A 1 136 ? 12.151 -5.343 7.177 1.00 92.25 136 GLY A CA 1
ATOM 1108 C C . GLY A 1 136 ? 10.697 -5.666 7.549 1.00 92.25 136 GLY A C 1
ATOM 1109 O O . GLY A 1 136 ? 10.196 -6.681 7.069 1.00 92.25 136 GLY A O 1
ATOM 1110 N N . LEU A 1 137 ? 10.026 -4.835 8.352 1.00 96.31 137 LEU A N 1
ATOM 1111 C CA . LEU A 1 137 ? 8.603 -4.948 8.687 1.00 96.31 137 LEU A CA 1
ATOM 1112 C C . LEU A 1 137 ? 7.869 -3.640 8.364 1.00 96.31 137 LEU A C 1
ATOM 1114 O O . LEU A 1 137 ? 8.184 -2.593 8.932 1.00 96.31 137 LEU A O 1
ATOM 1118 N N . ALA A 1 138 ? 6.848 -3.734 7.518 1.00 97.88 138 ALA A N 1
ATOM 1119 C CA . ALA A 1 138 ? 5.839 -2.707 7.311 1.00 97.88 138 ALA A CA 1
ATOM 1120 C C . ALA A 1 138 ? 4.611 -3.020 8.175 1.00 97.88 138 ALA A C 1
ATOM 1122 O O . ALA A 1 138 ? 4.048 -4.111 8.083 1.00 97.88 138 ALA A O 1
ATOM 1123 N N . LEU A 1 139 ? 4.201 -2.071 9.016 1.00 97.88 139 LEU A N 1
ATOM 1124 C CA . LEU A 1 139 ? 3.010 -2.143 9.859 1.00 97.88 139 LEU A CA 1
ATOM 1125 C C . LEU A 1 139 ? 1.960 -1.146 9.363 1.00 97.88 139 LEU A C 1
ATOM 1127 O O . LEU A 1 139 ? 2.192 0.063 9.389 1.00 97.88 139 LEU A O 1
ATOM 1131 N N . LEU A 1 140 ? 0.810 -1.671 8.945 1.00 97.56 140 LEU A N 1
ATOM 1132 C CA . LEU A 1 140 ? -0.269 -0.919 8.319 1.00 97.56 140 LEU A CA 1
ATOM 1133 C C . LEU A 1 140 ? -1.580 -1.042 9.104 1.00 97.56 140 LEU A C 1
ATOM 1135 O O . LEU A 1 140 ? -1.919 -2.102 9.641 1.00 97.56 140 LEU A O 1
ATOM 1139 N N . GLY A 1 141 ? -2.343 0.048 9.120 1.00 94.88 141 GLY A N 1
ATOM 1140 C CA . GLY A 1 141 ? -3.759 0.066 9.473 1.00 94.88 141 GLY A CA 1
ATOM 1141 C C . GLY A 1 141 ? -4.642 -0.520 8.369 1.00 94.88 141 GLY A C 1
ATOM 1142 O O . GLY A 1 141 ? -4.199 -0.774 7.252 1.00 94.88 141 GLY A O 1
ATOM 1143 N N . THR A 1 142 ? -5.926 -0.709 8.670 1.00 94.50 142 THR A N 1
ATOM 1144 C CA . THR A 1 142 ? -6.924 -1.203 7.703 1.00 94.50 142 THR A CA 1
ATOM 1145 C C . THR A 1 142 ? -8.025 -0.184 7.408 1.00 94.50 142 THR A C 1
ATOM 1147 O O . THR A 1 142 ? -9.123 -0.575 7.012 1.00 94.50 142 THR A O 1
ATOM 1150 N N . SER A 1 143 ? -7.764 1.113 7.610 1.00 91.56 143 SER A N 1
ATOM 1151 C CA . SER A 1 143 ? -8.742 2.201 7.427 1.00 91.56 143 SER A CA 1
ATOM 1152 C C . SER A 1 143 ? -9.339 2.226 6.021 1.00 91.56 143 SER A C 1
ATOM 1154 O O . SER A 1 143 ? -10.543 2.400 5.890 1.00 91.56 143 SER A O 1
ATOM 1156 N N . THR A 1 144 ? -8.543 1.959 4.986 1.00 95.44 144 THR A N 1
ATOM 1157 C CA . THR A 1 144 ? -8.974 1.991 3.576 1.00 95.44 144 THR A CA 1
ATOM 1158 C C . THR A 1 144 ? -9.345 0.624 2.998 1.00 95.44 144 THR A C 1
ATOM 1160 O O . THR A 1 144 ? -9.873 0.539 1.890 1.00 95.44 144 THR A O 1
ATOM 1163 N N . LEU A 1 145 ? -9.132 -0.468 3.747 1.00 95.94 145 LEU A N 1
ATOM 1164 C CA . LEU A 1 145 ? -9.299 -1.844 3.253 1.00 95.94 145 LEU A CA 1
ATOM 1165 C C . LEU A 1 145 ? -10.739 -2.149 2.803 1.00 95.94 145 LEU A C 1
ATOM 1167 O O . LEU A 1 145 ? -10.981 -3.071 2.021 1.00 95.94 145 LEU A O 1
ATOM 1171 N N . HIS A 1 146 ? -11.712 -1.371 3.282 1.00 94.81 146 HIS A N 1
ATOM 1172 C CA . HIS A 1 146 ? -13.111 -1.467 2.881 1.00 94.81 146 HIS A CA 1
ATOM 1173 C C . HIS A 1 146 ? -13.322 -1.193 1.377 1.00 94.81 146 HIS A C 1
ATOM 1175 O O . HIS A 1 146 ? -14.226 -1.797 0.800 1.00 94.81 146 HIS A O 1
ATOM 1181 N N . ALA A 1 147 ? -12.467 -0.374 0.751 1.00 96.44 147 ALA A N 1
ATOM 1182 C CA . ALA A 1 147 ? -12.528 0.004 -0.663 1.00 96.44 147 ALA A CA 1
ATOM 1183 C C . ALA A 1 147 ? -11.709 -0.909 -1.598 1.00 96.44 147 ALA A C 1
ATOM 1185 O O . ALA A 1 147 ? -11.774 -0.770 -2.817 1.00 96.44 147 ALA A O 1
ATOM 1186 N N . TRP A 1 148 ? -10.915 -1.833 -1.049 1.00 97.62 148 TRP A N 1
ATOM 1187 C CA . TRP A 1 148 ? -9.997 -2.641 -1.851 1.00 97.62 148 TRP A CA 1
ATOM 1188 C C . TRP A 1 148 ? -10.732 -3.770 -2.589 1.00 97.62 148 TRP A C 1
ATOM 1190 O O . TRP A 1 148 ? -11.599 -4.423 -1.992 1.00 97.62 148 TRP A O 1
ATOM 1200 N N . PRO A 1 149 ? -10.369 -4.053 -3.853 1.00 96.56 149 PRO A N 1
ATOM 1201 C CA . PRO A 1 149 ? -10.910 -5.183 -4.592 1.00 96.56 149 PRO A CA 1
ATOM 1202 C C . PRO A 1 149 ? -10.412 -6.508 -4.008 1.00 96.56 149 PRO A C 1
ATOM 1204 O O . PRO A 1 149 ? -9.308 -6.600 -3.472 1.00 96.56 149 PRO A O 1
ATOM 1207 N N . GLU A 1 150 ? -11.241 -7.543 -4.112 1.00 94.56 150 GLU A N 1
ATOM 1208 C CA . GLU A 1 150 ? -10.872 -8.895 -3.686 1.00 94.56 150 GLU A CA 1
ATOM 1209 C C . GLU A 1 150 ? -10.144 -9.673 -4.772 1.00 94.56 150 GLU A C 1
ATOM 1211 O O . GLU A 1 150 ? -9.475 -10.628 -4.428 1.00 94.56 150 GLU A O 1
ATOM 1216 N N . ASP A 1 151 ? -10.263 -9.281 -6.039 1.00 92.81 151 ASP A N 1
ATOM 1217 C CA . ASP A 1 151 ? -9.722 -9.979 -7.202 1.00 92.81 151 ASP A CA 1
ATOM 1218 C C . ASP A 1 151 ? -9.679 -9.044 -8.430 1.00 92.81 151 ASP A C 1
ATOM 1220 O O . ASP A 1 151 ? -10.003 -7.852 -8.354 1.00 92.81 151 ASP A O 1
ATOM 1224 N N . LEU A 1 152 ? -9.276 -9.591 -9.582 1.00 91.06 152 LEU A N 1
ATOM 1225 C CA . LEU A 1 152 ? -9.190 -8.847 -10.838 1.00 91.06 152 LEU A CA 1
ATOM 1226 C C . LEU A 1 152 ? -10.565 -8.382 -11.351 1.00 91.06 152 LEU A C 1
ATOM 1228 O O . LEU A 1 152 ? -10.660 -7.287 -11.902 1.00 91.06 152 LEU A O 1
ATOM 1232 N N . ASP A 1 153 ? -11.628 -9.159 -11.124 1.00 88.94 153 ASP A N 1
ATOM 1233 C CA . ASP A 1 153 ? -12.995 -8.798 -11.530 1.00 88.94 153 ASP A CA 1
ATOM 1234 C C . ASP A 1 153 ? -13.520 -7.604 -10.713 1.00 88.94 153 ASP A C 1
ATOM 1236 O O . ASP A 1 153 ? -14.253 -6.741 -11.210 1.00 88.94 153 ASP A O 1
ATOM 1240 N N . GLY A 1 154 ? -13.126 -7.525 -9.441 1.00 93.56 154 GLY A N 1
ATOM 1241 C CA . GLY A 1 154 ? -13.407 -6.410 -8.547 1.00 93.56 154 GLY A CA 1
ATOM 1242 C C . GLY A 1 154 ? -12.549 -5.172 -8.807 1.00 93.56 154 GLY A C 1
ATOM 1243 O O . GLY A 1 154 ? -12.988 -4.071 -8.472 1.00 93.56 154 GLY A O 1
ATOM 1244 N N . LEU A 1 155 ? -11.361 -5.314 -9.410 1.00 93.19 155 LEU A N 1
ATOM 1245 C CA . LEU A 1 155 ? -10.414 -4.209 -9.604 1.00 93.19 155 LEU A CA 1
ATOM 1246 C C . LEU A 1 155 ? -11.032 -3.051 -10.387 1.00 93.19 155 LEU A C 1
ATOM 1248 O O . LEU A 1 155 ? -10.941 -1.903 -9.957 1.00 93.19 155 LEU A O 1
ATOM 1252 N N . GLN A 1 156 ? -11.708 -3.348 -11.500 1.00 88.81 156 GLN A N 1
ATOM 1253 C CA . GLN A 1 156 ? -12.373 -2.314 -12.290 1.00 88.81 156 GLN A CA 1
ATOM 1254 C C . GLN A 1 156 ? -13.433 -1.586 -11.455 1.00 88.81 156 GLN A C 1
ATOM 1256 O O . GLN A 1 156 ? -13.489 -0.363 -11.469 1.00 88.81 156 GLN A O 1
ATOM 1261 N N . LYS A 1 157 ? -14.247 -2.315 -10.684 1.00 90.62 157 LYS A N 1
ATOM 1262 C CA . LYS A 1 157 ? -15.282 -1.703 -9.838 1.00 90.62 157 LYS A CA 1
ATOM 1263 C C . LYS A 1 157 ? -14.675 -0.774 -8.789 1.00 90.62 157 LYS A C 1
ATOM 1265 O O . LYS A 1 157 ? -15.199 0.313 -8.602 1.00 90.62 157 LYS A O 1
ATOM 1270 N N . ALA A 1 158 ? -13.573 -1.177 -8.156 1.00 93.88 158 ALA A N 1
ATOM 1271 C CA . ALA A 1 158 ? -12.881 -0.360 -7.161 1.00 93.88 158 ALA A CA 1
ATOM 1272 C C . ALA A 1 158 ? -12.279 0.918 -7.772 1.00 93.88 158 ALA A C 1
ATOM 1274 O O . ALA A 1 158 ? -12.419 1.993 -7.198 1.00 93.88 158 ALA A O 1
ATOM 1275 N N . LEU A 1 159 ? -11.662 0.823 -8.956 1.00 89.94 159 LEU A N 1
ATOM 1276 C CA . LEU A 1 159 ? -11.099 1.981 -9.666 1.00 89.94 159 LEU A CA 1
ATOM 1277 C C . LEU A 1 159 ? -12.170 2.969 -10.156 1.00 89.94 159 LEU A C 1
ATOM 1279 O O . LEU A 1 159 ? -11.892 4.156 -10.294 1.00 89.94 159 LEU A O 1
ATOM 1283 N N . LEU A 1 160 ? -13.386 2.484 -10.419 1.00 86.31 160 LEU A N 1
ATOM 1284 C CA . LEU A 1 160 ? -14.517 3.283 -10.899 1.00 86.31 160 LEU A CA 1
ATOM 1285 C C . LEU A 1 160 ? -15.439 3.788 -9.778 1.00 86.31 160 LEU A C 1
ATOM 1287 O O . LEU A 1 160 ? -16.446 4.439 -10.065 1.00 86.31 160 LEU A O 1
ATOM 1291 N N . ASP A 1 161 ? -15.143 3.481 -8.514 1.00 90.44 161 ASP A N 1
ATOM 1292 C CA . ASP A 1 161 ? -16.023 3.812 -7.397 1.00 90.44 161 ASP A CA 1
ATOM 1293 C C . ASP A 1 161 ? -15.888 5.286 -6.973 1.00 90.44 161 ASP A C 1
ATOM 1295 O O . ASP A 1 161 ? -15.194 5.637 -6.016 1.00 90.44 161 ASP A O 1
ATOM 1299 N N . GLY A 1 162 ? -16.569 6.161 -7.715 1.00 88.62 162 GLY A N 1
ATOM 1300 C CA . GLY A 1 162 ? -16.672 7.602 -7.450 1.00 88.62 162 GLY A CA 1
ATOM 1301 C C . GLY A 1 162 ? -17.646 7.981 -6.329 1.00 88.62 162 GLY A C 1
ATOM 1302 O O . GLY A 1 162 ? -17.950 9.161 -6.153 1.00 88.62 162 GLY A O 1
ATOM 1303 N N . ARG A 1 163 ? -18.189 7.016 -5.568 1.00 91.44 163 ARG A N 1
ATOM 1304 C CA . ARG A 1 163 ? -19.032 7.344 -4.407 1.00 91.44 163 ARG A CA 1
ATOM 1305 C C . ARG A 1 163 ? -18.205 8.131 -3.394 1.00 91.44 163 ARG A C 1
ATOM 1307 O O . ARG A 1 163 ? -17.022 7.853 -3.204 1.00 91.44 163 ARG A O 1
ATOM 1314 N N . ARG A 1 164 ? -18.832 9.103 -2.729 1.00 91.31 164 ARG A N 1
ATOM 1315 C CA . ARG A 1 164 ? -18.173 9.882 -1.676 1.00 91.31 164 ARG A CA 1
ATOM 1316 C C . ARG A 1 164 ? -18.113 9.102 -0.370 1.00 91.31 164 ARG A C 1
ATOM 1318 O O . ARG A 1 164 ? -19.070 8.413 -0.022 1.00 91.31 164 ARG A O 1
ATOM 1325 N N . ILE A 1 165 ? -17.002 9.241 0.345 1.00 90.38 165 ILE A N 1
ATOM 1326 C CA . ILE A 1 165 ? -16.846 8.708 1.696 1.00 90.38 165 ILE A CA 1
ATOM 1327 C C . ILE A 1 165 ? -17.619 9.596 2.667 1.00 90.38 165 ILE A C 1
ATOM 1329 O O . ILE A 1 165 ? -17.422 10.813 2.715 1.00 90.38 165 ILE A O 1
ATOM 1333 N N . ASP A 1 166 ? -18.498 8.971 3.447 1.00 89.88 166 ASP A N 1
ATOM 1334 C CA . ASP A 1 166 ? -19.102 9.617 4.602 1.00 89.88 166 ASP A CA 1
ATOM 1335 C C . ASP A 1 166 ? -18.086 9.634 5.748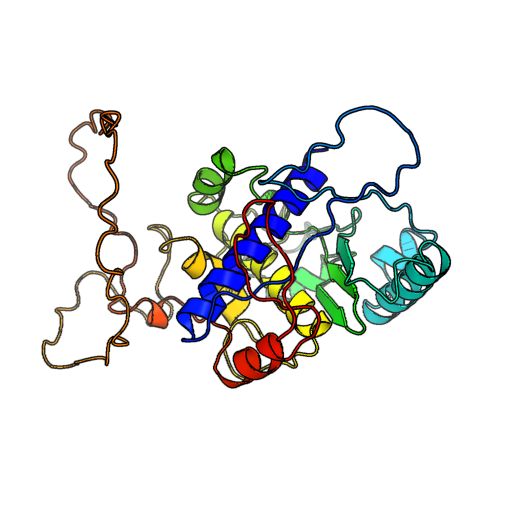 1.00 89.88 166 ASP A C 1
ATOM 1337 O O . ASP A 1 166 ? -17.829 8.617 6.397 1.00 89.88 166 ASP A O 1
ATOM 1341 N N . LYS A 1 167 ? -17.508 10.814 5.980 1.00 86.69 167 LYS A N 1
ATOM 1342 C CA . LYS A 1 167 ? -16.493 11.063 7.012 1.00 86.69 167 LYS A CA 1
ATOM 1343 C C . LYS A 1 167 ? -17.014 10.848 8.434 1.00 86.69 167 LYS A C 1
ATOM 1345 O O . LYS A 1 167 ? -16.220 10.869 9.363 1.00 86.69 167 LYS A O 1
ATOM 1350 N N . THR A 1 168 ? -18.325 10.707 8.630 1.00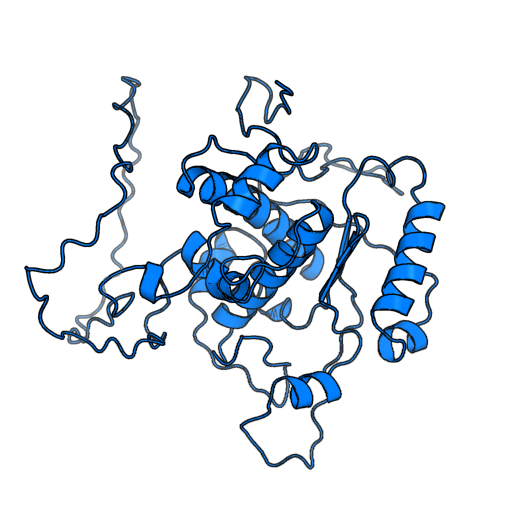 86.56 168 THR A N 1
ATOM 1351 C CA . THR A 1 168 ? -18.902 10.430 9.953 1.00 86.56 168 THR A CA 1
ATOM 1352 C C . THR A 1 168 ? -18.873 8.941 10.302 1.00 86.56 168 THR A C 1
ATOM 1354 O O . THR A 1 168 ? -18.866 8.594 11.481 1.00 86.56 168 THR A O 1
ATOM 1357 N N . ASP A 1 169 ? -18.796 8.067 9.294 1.00 87.19 169 ASP A N 1
ATOM 1358 C CA . ASP A 1 169 ? -18.779 6.607 9.453 1.00 87.19 169 ASP A CA 1
ATOM 1359 C C . ASP A 1 169 ? -17.384 6.019 9.187 1.00 87.19 169 ASP A C 1
ATOM 1361 O O . ASP A 1 169 ? -16.908 5.130 9.897 1.00 87.19 169 ASP A O 1
ATOM 1365 N N . LEU A 1 170 ? -16.678 6.551 8.185 1.00 91.44 170 LEU A N 1
ATOM 1366 C CA . LEU A 1 170 ? -15.396 6.032 7.721 1.00 91.44 170 LEU A CA 1
ATOM 1367 C C . LEU A 1 170 ? -14.297 7.092 7.798 1.00 91.44 170 LEU A C 1
ATOM 1369 O O . LEU A 1 170 ? -14.503 8.261 7.480 1.00 91.44 170 LEU A O 1
ATOM 1373 N N . MET A 1 171 ? -13.088 6.650 8.153 1.00 90.56 171 MET A N 1
ATOM 1374 C CA . MET A 1 171 ? -11.896 7.489 8.052 1.00 90.56 171 MET A CA 1
ATOM 1375 C C . MET A 1 171 ? -11.623 7.809 6.582 1.00 90.56 171 MET A C 1
ATOM 1377 O O . MET A 1 171 ? -11.417 6.906 5.768 1.00 90.56 171 MET A O 1
ATOM 1381 N N . ASP A 1 172 ? -11.554 9.094 6.262 1.00 90.56 172 ASP A N 1
ATOM 1382 C CA . ASP A 1 172 ? -11.310 9.577 4.908 1.00 90.56 172 ASP A CA 1
ATOM 1383 C C . ASP A 1 172 ? -9.814 9.747 4.613 1.00 90.56 172 ASP A C 1
ATOM 1385 O O . ASP A 1 172 ? -9.278 10.841 4.423 1.00 90.56 172 ASP A O 1
ATOM 1389 N N . ASP A 1 173 ? -9.126 8.610 4.587 1.00 91.38 173 ASP A N 1
ATOM 1390 C CA . ASP A 1 173 ? -7.713 8.507 4.230 1.00 91.38 173 ASP A CA 1
ATOM 1391 C C . ASP A 1 173 ? -7.545 8.396 2.705 1.00 91.38 173 ASP A C 1
ATOM 1393 O O . ASP A 1 173 ? -7.244 7.341 2.146 1.00 91.38 173 ASP A O 1
ATOM 1397 N N . THR A 1 174 ? -7.859 9.495 2.016 1.00 89.81 174 THR A N 1
ATOM 1398 C CA . THR A 1 174 ? -7.934 9.567 0.543 1.00 89.81 174 THR A CA 1
ATOM 1399 C C . THR A 1 174 ? -7.058 10.658 -0.060 1.00 89.81 174 THR A C 1
ATOM 1401 O O . THR A 1 174 ? -7.217 10.994 -1.237 1.00 89.81 174 THR A O 1
ATOM 1404 N N . ALA A 1 175 ? -6.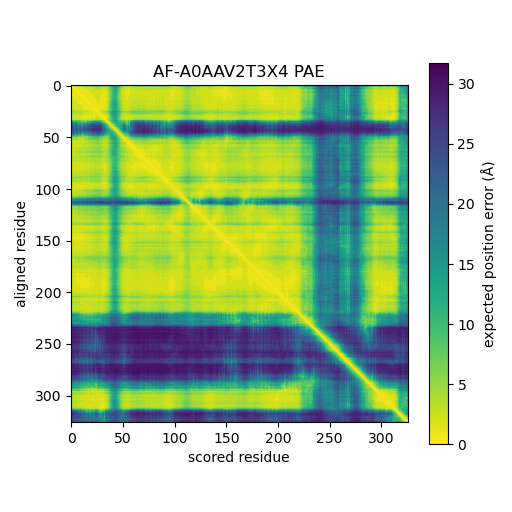177 11.267 0.739 1.00 88.69 175 ALA A N 1
ATOM 1405 C CA . ALA A 1 175 ? -5.453 12.485 0.368 1.00 88.69 175 ALA A CA 1
ATOM 1406 C C . ALA A 1 175 ? -6.397 13.603 -0.125 1.00 88.69 175 ALA A C 1
ATOM 1408 O O . ALA A 1 175 ? -6.145 14.250 -1.138 1.00 88.69 175 ALA A O 1
ATOM 1409 N N . TYR A 1 176 ? -7.503 13.811 0.600 1.00 85.12 176 TYR A N 1
ATOM 1410 C CA . TYR A 1 176 ? -8.520 14.837 0.328 1.00 85.12 176 TYR A CA 1
ATOM 1411 C C . TYR A 1 176 ? -9.294 14.673 -0.994 1.00 85.12 176 TYR A C 1
ATOM 1413 O O . TYR A 1 176 ? -9.892 15.626 -1.487 1.00 85.12 176 TYR A O 1
ATOM 1421 N N . ARG A 1 177 ? -9.318 13.466 -1.571 1.00 87.50 177 ARG A N 1
ATOM 1422 C CA . ARG A 1 177 ? -10.108 13.161 -2.781 1.00 87.50 177 ARG A CA 1
ATOM 1423 C C . ARG A 1 177 ? -11.525 12.682 -2.465 1.00 87.50 177 ARG A C 1
ATOM 1425 O O . ARG A 1 177 ? -12.404 12.782 -3.312 1.00 87.50 177 ARG A O 1
ATOM 1432 N N . HIS A 1 178 ? -11.762 12.227 -1.236 1.00 89.12 178 HIS A N 1
ATOM 1433 C CA . HIS A 1 178 ? -13.083 11.966 -0.657 1.00 89.12 178 HIS A CA 1
ATOM 1434 C C . HIS A 1 178 ? -13.901 10.853 -1.336 1.00 89.12 178 HIS A C 1
ATOM 1436 O O . HIS A 1 178 ? -15.117 10.800 -1.147 1.00 89.12 178 HIS A O 1
ATOM 1442 N N . THR A 1 179 ? -13.278 9.967 -2.118 1.00 90.69 179 THR A N 1
ATOM 1443 C CA . THR A 1 179 ? -13.950 8.892 -2.871 1.00 90.69 179 THR A CA 1
ATOM 1444 C C . THR A 1 179 ? -13.405 7.504 -2.540 1.00 90.69 179 THR A C 1
ATOM 1446 O O . THR A 1 179 ? -12.271 7.348 -2.081 1.00 90.69 179 THR A O 1
ATOM 1449 N N . PHE A 1 180 ? -14.201 6.464 -2.805 1.00 93.94 180 PHE A N 1
ATOM 1450 C CA . PHE A 1 180 ? -13.796 5.074 -2.561 1.00 93.94 180 PHE A CA 1
ATOM 1451 C C . PHE A 1 180 ? -12.612 4.643 -3.438 1.00 93.94 180 PHE A C 1
ATOM 1453 O O . PHE A 1 180 ? -11.683 4.011 -2.930 1.00 93.94 180 PHE A O 1
ATOM 1460 N N . TRP A 1 181 ? -12.578 5.028 -4.720 1.00 93.31 181 TRP A N 1
ATOM 1461 C CA . TRP A 1 181 ? -11.416 4.749 -5.574 1.00 93.31 181 TRP A CA 1
ATOM 1462 C C . TRP A 1 181 ? -10.132 5.373 -5.005 1.00 93.31 181 TRP A C 1
ATOM 1464 O O . TRP A 1 181 ? -9.063 4.760 -5.052 1.00 93.31 181 TRP A O 1
ATOM 1474 N N . ALA A 1 182 ? -10.236 6.568 -4.413 1.00 91.38 182 ALA A N 1
ATOM 1475 C CA . ALA A 1 182 ? -9.100 7.256 -3.821 1.00 91.38 182 ALA A CA 1
ATOM 1476 C C . ALA A 1 182 ? -8.644 6.604 -2.512 1.00 91.38 182 ALA A C 1
ATOM 1478 O O . ALA A 1 182 ? -7.445 6.570 -2.252 1.00 91.38 182 ALA A O 1
ATOM 1479 N N . ALA A 1 183 ? -9.560 6.030 -1.723 1.00 95.19 183 ALA A N 1
ATOM 1480 C CA . ALA A 1 183 ? -9.195 5.230 -0.551 1.00 95.19 183 ALA A CA 1
ATOM 1481 C C . ALA A 1 183 ? -8.423 3.973 -0.961 1.00 95.19 183 ALA A C 1
ATOM 1483 O O . ALA A 1 183 ? -7.414 3.634 -0.341 1.00 95.19 183 ALA A O 1
ATOM 1484 N N . PHE A 1 184 ? -8.851 3.301 -2.035 1.00 96.44 184 PHE A N 1
ATOM 1485 C CA . PHE A 1 184 ? -8.090 2.187 -2.596 1.00 96.44 184 PHE A CA 1
ATOM 1486 C C . PHE A 1 184 ? -6.691 2.634 -3.049 1.00 96.44 184 PHE A C 1
ATOM 1488 O O . PHE A 1 184 ? -5.706 2.012 -2.652 1.00 96.44 184 PHE A O 1
ATOM 1495 N N . ALA A 1 185 ? -6.591 3.731 -3.805 1.00 94.12 185 ALA A N 1
ATOM 1496 C CA . ALA A 1 185 ? -5.317 4.257 -4.293 1.00 94.12 185 ALA A CA 1
ATOM 1497 C C . ALA A 1 185 ? -4.367 4.665 -3.151 1.00 94.12 185 ALA A C 1
ATOM 1499 O O . ALA A 1 185 ? -3.259 4.140 -3.072 1.00 94.12 185 ALA A O 1
ATOM 1500 N N . THR A 1 186 ? -4.799 5.536 -2.231 1.00 94.56 186 THR A N 1
ATOM 1501 C CA . THR A 1 186 ? -3.983 5.969 -1.078 1.00 94.56 186 THR A CA 1
ATOM 1502 C C . THR A 1 186 ? -3.578 4.781 -0.208 1.00 94.56 186 THR A C 1
ATOM 1504 O O . THR A 1 186 ? -2.409 4.657 0.154 1.00 94.56 186 THR A O 1
ATOM 1507 N N . GLY A 1 187 ? -4.502 3.857 0.072 1.00 96.88 187 GLY A N 1
ATOM 1508 C CA . GLY A 1 187 ? -4.205 2.660 0.854 1.00 96.88 187 GLY A CA 1
ATOM 1509 C C . GLY A 1 187 ? -3.141 1.772 0.213 1.00 96.88 187 GLY A C 1
ATOM 1510 O O . GLY A 1 187 ? -2.165 1.407 0.867 1.00 96.88 187 GLY A O 1
ATOM 1511 N N . LEU A 1 188 ? -3.312 1.434 -1.068 1.00 97.62 188 LEU A N 1
ATOM 1512 C CA . LEU A 1 188 ? -2.360 0.608 -1.813 1.00 97.62 188 LEU A CA 1
ATOM 1513 C C . LEU A 1 188 ? -0.989 1.298 -1.920 1.00 97.62 188 LEU A C 1
ATOM 1515 O O . LEU A 1 188 ? 0.049 0.659 -1.743 1.00 97.62 188 LEU A O 1
ATOM 1519 N N . GLY A 1 189 ? -0.997 2.611 -2.154 1.00 97.00 189 GLY A N 1
ATOM 1520 C CA . GLY A 1 189 ? 0.183 3.464 -2.201 1.00 97.00 189 GLY A CA 1
ATOM 1521 C C . GLY A 1 189 ? 0.961 3.495 -0.893 1.00 97.00 189 GLY A C 1
ATOM 1522 O O . GLY A 1 189 ? 2.179 3.321 -0.907 1.00 97.00 189 GLY A O 1
ATOM 1523 N N . SER A 1 190 ? 0.272 3.650 0.239 1.00 97.12 190 SER A N 1
ATOM 1524 C CA . SER A 1 190 ? 0.889 3.613 1.569 1.00 97.12 190 SER A CA 1
ATOM 1525 C C . SER A 1 190 ? 1.626 2.293 1.799 1.00 97.12 190 SER A C 1
ATOM 1527 O O . SER A 1 190 ? 2.783 2.295 2.211 1.00 97.12 190 SER A O 1
ATOM 1529 N N . VAL A 1 191 ? 1.031 1.157 1.423 1.00 98.19 191 VAL A N 1
ATOM 1530 C CA . VAL A 1 191 ? 1.713 -0.145 1.533 1.00 98.19 191 VAL A CA 1
ATOM 1531 C C . VAL A 1 191 ? 2.975 -0.186 0.677 1.00 98.19 191 VAL A C 1
ATOM 1533 O O . VAL A 1 191 ? 4.004 -0.703 1.115 1.00 98.19 191 VAL A O 1
ATOM 1536 N N . TRP A 1 192 ? 2.920 0.379 -0.530 1.00 97.62 192 TRP A N 1
ATOM 1537 C CA . TRP A 1 192 ? 4.070 0.437 -1.426 1.00 97.62 192 TRP A CA 1
ATOM 1538 C C . TRP A 1 192 ? 5.208 1.304 -0.876 1.00 97.62 192 TRP A C 1
ATOM 1540 O O . TRP A 1 192 ? 6.374 0.914 -0.948 1.00 97.62 192 TRP A O 1
ATOM 1550 N N . HIS A 1 193 ? 4.856 2.437 -0.268 1.00 97.94 193 HIS A N 1
ATOM 1551 C CA . HIS A 1 193 ? 5.773 3.347 0.409 1.00 97.94 193 HIS A CA 1
ATOM 1552 C C . HIS A 1 193 ? 6.478 2.667 1.593 1.00 97.94 193 HIS A C 1
ATOM 1554 O O . HIS A 1 193 ? 7.710 2.638 1.656 1.00 97.94 193 HIS A O 1
ATOM 1560 N N . GLU A 1 194 ? 5.719 2.034 2.494 1.00 98.19 194 GLU A N 1
ATOM 1561 C CA . GLU A 1 194 ? 6.298 1.359 3.663 1.00 98.19 194 GLU A CA 1
ATOM 1562 C C . GLU A 1 194 ? 7.156 0.144 3.272 1.00 98.19 194 GLU A C 1
ATOM 1564 O O . GLU A 1 194 ? 8.176 -0.151 3.906 1.00 98.19 194 GLU A O 1
ATOM 1569 N N . LEU A 1 195 ? 6.793 -0.551 2.188 1.00 97.31 195 LEU A N 1
ATOM 1570 C CA . LEU A 1 195 ? 7.651 -1.567 1.578 1.00 97.31 195 LEU A CA 1
ATOM 1571 C C . LEU A 1 195 ? 8.961 -0.972 1.056 1.00 97.31 195 LEU A C 1
ATOM 1573 O O . LEU A 1 195 ? 10.016 -1.574 1.249 1.00 97.31 195 LEU A O 1
ATOM 1577 N N . GLY A 1 196 ? 8.920 0.215 0.450 1.00 97.38 196 GLY A N 1
ATOM 1578 C CA . GLY A 1 196 ? 10.112 0.954 0.042 1.00 97.38 196 GLY A CA 1
ATOM 1579 C C . GLY A 1 196 ? 11.087 1.159 1.203 1.00 97.38 196 GLY A C 1
ATOM 1580 O O . GLY A 1 196 ? 12.274 0.843 1.077 1.00 97.38 196 GLY A O 1
ATOM 1581 N N . HIS A 1 197 ? 10.597 1.563 2.378 1.00 97.69 197 HIS A N 1
ATOM 1582 C CA . HIS A 1 197 ? 11.428 1.620 3.587 1.00 97.69 197 HIS A CA 1
ATOM 1583 C C . HIS A 1 197 ? 11.997 0.257 3.989 1.00 97.69 197 HIS A C 1
ATOM 1585 O O . HIS A 1 197 ? 13.173 0.151 4.346 1.00 97.69 197 HIS A O 1
ATOM 1591 N N . CYS A 1 198 ? 11.209 -0.812 3.875 1.00 96.44 198 CYS A N 1
ATOM 1592 C CA . CYS A 1 198 ? 11.678 -2.176 4.131 1.00 96.44 198 CYS A CA 1
ATOM 1593 C C . CYS A 1 198 ? 12.771 -2.633 3.146 1.00 96.44 198 CYS A C 1
ATOM 1595 O O . CYS A 1 198 ? 13.591 -3.488 3.496 1.00 96.44 198 CYS A O 1
ATOM 1597 N N . PHE A 1 199 ? 12.816 -2.050 1.945 1.00 95.88 199 PHE A N 1
ATOM 1598 C CA . PHE A 1 199 ? 13.869 -2.246 0.947 1.00 95.88 199 PHE A CA 1
ATOM 1599 C C . PHE A 1 199 ? 15.055 -1.281 1.093 1.00 95.88 199 PHE A C 1
ATOM 1601 O O . PHE A 1 199 ? 15.983 -1.342 0.287 1.00 95.88 199 PHE A O 1
ATOM 1608 N N . GLY A 1 200 ? 15.070 -0.445 2.136 1.00 94.50 200 GLY A N 1
ATOM 1609 C CA . GLY A 1 200 ? 16.172 0.469 2.444 1.00 94.50 200 GLY A CA 1
ATOM 1610 C C . GLY A 1 200 ? 16.064 1.837 1.772 1.00 94.50 200 GLY A C 1
ATOM 1611 O O . GLY A 1 200 ? 17.062 2.553 1.685 1.00 94.50 200 GLY A O 1
ATOM 1612 N N . LEU A 1 201 ? 14.882 2.212 1.278 1.00 96.00 201 LEU A N 1
ATOM 1613 C CA . LEU A 1 201 ? 14.654 3.551 0.747 1.00 96.00 201 LEU A CA 1
ATOM 1614 C C . LEU A 1 201 ? 14.379 4.550 1.876 1.00 96.00 201 LEU A C 1
ATOM 1616 O O . LEU A 1 201 ? 13.767 4.229 2.896 1.00 96.00 201 LEU A O 1
ATOM 1620 N N . HIS A 1 202 ? 14.812 5.788 1.666 1.00 94.50 202 HIS A N 1
ATOM 1621 C CA . HIS A 1 202 ? 14.444 6.935 2.495 1.00 94.50 202 HIS A CA 1
ATOM 1622 C C . HIS A 1 202 ? 13.430 7.789 1.738 1.00 94.50 202 HIS A C 1
ATOM 1624 O O . HIS A 1 202 ? 13.289 7.628 0.523 1.00 94.50 202 HIS A O 1
ATOM 1630 N N . HIS A 1 203 ? 12.768 8.710 2.439 1.00 94.44 203 HIS A N 1
ATOM 1631 C CA . HIS A 1 203 ? 11.927 9.698 1.773 1.00 94.44 203 HIS A CA 1
ATOM 1632 C C . HIS A 1 203 ? 12.711 10.450 0.690 1.00 94.44 203 HIS A C 1
ATOM 1634 O O . HIS A 1 203 ? 13.886 10.780 0.877 1.00 94.44 203 HIS A O 1
ATOM 1640 N N . SER A 1 204 ? 12.043 10.723 -0.425 1.00 89.38 204 SER A N 1
ATOM 1641 C CA . SER A 1 204 ? 12.506 11.636 -1.476 1.00 89.38 204 SER A CA 1
ATOM 1642 C C . SER A 1 204 ? 11.687 12.927 -1.461 1.00 89.38 204 SER A C 1
ATOM 1644 O O . SER A 1 204 ? 10.734 13.072 -0.698 1.00 89.38 204 SER A O 1
ATOM 1646 N N . SER A 1 205 ? 12.080 13.889 -2.295 1.00 87.44 205 SER A N 1
ATOM 1647 C CA . SER A 1 205 ? 11.319 15.121 -2.533 1.00 87.44 205 SER A CA 1
ATOM 1648 C C . SER A 1 205 ? 10.054 14.910 -3.374 1.00 87.44 205 SER A C 1
ATOM 1650 O O . SER A 1 205 ? 9.181 15.772 -3.391 1.00 87.44 205 SER A O 1
ATOM 1652 N N . ASP A 1 206 ? 9.973 13.796 -4.097 1.00 84.75 206 ASP A N 1
ATOM 1653 C CA . ASP A 1 206 ? 8.918 13.440 -5.044 1.00 84.75 206 ASP A CA 1
ATOM 1654 C C . ASP A 1 206 ? 8.752 11.912 -5.140 1.00 84.75 206 ASP A C 1
ATOM 1656 O O . ASP A 1 206 ? 9.459 11.147 -4.477 1.00 84.75 206 ASP A O 1
ATOM 1660 N N . GLY A 1 207 ? 7.793 11.460 -5.950 1.00 88.25 207 GLY A N 1
ATOM 1661 C CA . GLY A 1 207 ? 7.590 10.039 -6.224 1.00 88.25 207 GLY A CA 1
ATOM 1662 C C . GLY A 1 207 ? 6.901 9.255 -5.102 1.00 88.25 207 GLY A C 1
ATOM 1663 O O . GLY A 1 207 ? 6.361 9.814 -4.143 1.00 88.25 207 GLY A O 1
ATOM 1664 N N . ILE A 1 208 ? 6.946 7.927 -5.219 1.00 93.25 208 ILE A N 1
ATOM 1665 C CA . ILE A 1 208 ? 6.332 6.958 -4.293 1.00 93.25 208 ILE A CA 1
ATOM 1666 C C . ILE A 1 208 ? 6.882 7.092 -2.869 1.00 93.25 208 ILE A C 1
ATOM 1668 O O . ILE A 1 208 ? 6.128 6.955 -1.912 1.00 93.25 208 ILE A O 1
ATOM 1672 N N . MET A 1 209 ? 8.171 7.413 -2.710 1.00 94.88 209 MET A N 1
ATOM 1673 C CA . MET A 1 209 ? 8.782 7.662 -1.393 1.00 94.88 209 MET A CA 1
ATOM 1674 C C . MET A 1 209 ? 8.481 9.074 -0.842 1.00 94.88 209 MET A C 1
ATOM 1676 O O . MET A 1 209 ? 9.086 9.500 0.140 1.00 94.88 209 MET A O 1
ATOM 1680 N N . TYR A 1 210 ? 7.530 9.787 -1.449 1.00 91.12 210 TYR A N 1
ATOM 1681 C CA . TYR A 1 210 ? 6.877 10.997 -0.949 1.00 91.12 210 TYR A CA 1
ATOM 1682 C C . TYR A 1 210 ? 5.348 10.835 -1.114 1.00 91.12 210 TYR A C 1
ATOM 1684 O O . TYR A 1 210 ? 4.822 9.735 -0.975 1.00 91.12 210 TYR A O 1
ATOM 1692 N N . ARG A 1 211 ? 4.611 11.908 -1.426 1.00 87.50 211 ARG A N 1
ATOM 1693 C CA . ARG A 1 211 ? 3.158 11.897 -1.673 1.00 87.50 211 ARG A CA 1
ATOM 1694 C C . ARG A 1 211 ? 2.744 11.279 -3.011 1.00 87.50 211 ARG A C 1
ATOM 1696 O O . ARG A 1 211 ? 1.560 11.071 -3.226 1.00 87.50 211 ARG A O 1
ATOM 1703 N N . GLY A 1 212 ? 3.683 10.933 -3.891 1.00 86.19 212 GLY A N 1
ATOM 1704 C CA . GLY A 1 212 ? 3.364 10.268 -5.158 1.00 86.19 212 GLY A CA 1
ATOM 1705 C C . GLY A 1 212 ? 2.762 8.870 -4.985 1.00 86.19 212 GLY A C 1
ATOM 1706 O O . GLY A 1 212 ? 2.151 8.346 -5.913 1.00 86.19 212 GLY A O 1
ATOM 1707 N N . CYS A 1 213 ? 2.873 8.271 -3.793 1.00 88.75 213 CYS A N 1
ATOM 1708 C CA . CYS A 1 213 ? 2.183 7.026 -3.470 1.00 88.75 213 CYS A CA 1
ATOM 1709 C C . CYS A 1 213 ? 0.651 7.174 -3.489 1.00 88.75 213 CYS A C 1
ATOM 1711 O O . CYS A 1 213 ? -0.033 6.229 -3.877 1.00 88.75 213 CYS A O 1
ATOM 1713 N N . ASP A 1 214 ? 0.104 8.359 -3.188 1.00 90.19 214 ASP A N 1
ATOM 1714 C CA . ASP A 1 214 ? -1.335 8.629 -3.307 1.00 90.19 214 ASP A CA 1
ATOM 1715 C C . ASP A 1 214 ? -1.834 8.442 -4.747 1.00 90.19 214 ASP A C 1
ATOM 1717 O O . ASP A 1 214 ? -3.005 8.120 -4.982 1.00 90.19 214 ASP A O 1
ATOM 1721 N N . ASP A 1 215 ? -0.942 8.606 -5.721 1.00 87.31 215 ASP A N 1
ATOM 1722 C CA . ASP A 1 215 ? -1.256 8.608 -7.142 1.00 87.31 215 ASP A CA 1
ATOM 1723 C C . ASP A 1 215 ? -1.079 7.240 -7.806 1.00 87.31 215 ASP A C 1
ATOM 1725 O O . ASP A 1 215 ? -1.180 7.138 -9.024 1.00 87.31 215 ASP A O 1
ATOM 1729 N N . ILE A 1 216 ? -0.870 6.163 -7.037 1.00 90.88 216 ILE A N 1
ATOM 1730 C CA . ILE A 1 216 ? -0.607 4.811 -7.570 1.00 90.88 216 ILE A CA 1
ATOM 1731 C C . ILE A 1 216 ? -1.651 4.316 -8.585 1.00 90.88 216 ILE A C 1
ATOM 1733 O O . ILE A 1 216 ? -1.350 3.485 -9.441 1.00 90.88 216 ILE A O 1
ATOM 1737 N N . HIS A 1 217 ? -2.876 4.844 -8.528 1.00 86.62 217 HIS A N 1
ATOM 1738 C CA . HIS A 1 217 ? -3.912 4.586 -9.524 1.00 86.62 217 HIS A CA 1
ATOM 1739 C C . HIS A 1 217 ? -3.448 4.894 -10.957 1.00 86.62 217 HIS A C 1
ATOM 1741 O O . HIS A 1 217 ? -3.836 4.160 -11.857 1.00 86.62 217 HIS A O 1
ATOM 1747 N N . LEU A 1 218 ? -2.555 5.870 -11.169 1.00 84.00 218 LEU A N 1
ATOM 1748 C CA . LEU A 1 218 ? -1.975 6.198 -12.479 1.00 84.00 218 LEU A CA 1
ATOM 1749 C C . LEU A 1 218 ? -1.126 5.062 -13.066 1.00 84.00 218 LEU A C 1
ATOM 1751 O O . LEU A 1 218 ? -0.960 4.983 -14.281 1.00 84.00 218 LEU A O 1
ATOM 1755 N N . CYS A 1 219 ? -0.616 4.153 -12.229 1.00 83.81 219 CYS A N 1
ATOM 1756 C CA . CYS A 1 219 ? 0.058 2.938 -12.687 1.00 83.81 219 CYS A CA 1
ATOM 1757 C C . CYS A 1 219 ? -0.929 1.826 -13.089 1.00 83.81 219 CYS A C 1
ATOM 1759 O O . CYS A 1 219 ? -0.524 0.846 -13.711 1.00 83.81 219 CYS A O 1
ATOM 1761 N N . LEU A 1 220 ? -2.206 1.948 -12.710 1.00 83.25 220 LEU A N 1
ATOM 1762 C CA . LEU A 1 220 ? -3.275 0.983 -12.990 1.00 83.25 220 LEU A CA 1
ATOM 1763 C C . LEU A 1 220 ? -4.175 1.437 -14.146 1.00 83.25 220 LEU A C 1
ATOM 1765 O O . LEU A 1 220 ? -4.627 0.610 -14.937 1.00 83.25 220 LEU A O 1
ATOM 1769 N N . GLY A 1 221 ? -4.445 2.737 -14.243 1.00 76.12 221 GLY A N 1
ATOM 1770 C CA . GLY A 1 221 ? -5.313 3.335 -15.249 1.00 76.12 221 GLY A CA 1
ATOM 1771 C C . GLY A 1 221 ? -5.432 4.852 -15.094 1.00 76.12 221 GLY A C 1
ATOM 1772 O O . GLY A 1 221 ? -4.945 5.445 -14.137 1.00 76.12 221 GLY A O 1
ATOM 1773 N N . PHE A 1 222 ? -6.086 5.496 -16.060 1.00 68.56 222 PHE A N 1
ATOM 1774 C CA . PHE A 1 222 ? -6.345 6.935 -15.993 1.00 68.56 222 PHE A CA 1
ATOM 1775 C C . PHE A 1 222 ? -7.355 7.276 -14.895 1.00 68.56 222 PHE A C 1
ATOM 1777 O O . PHE A 1 222 ? -8.199 6.453 -14.533 1.00 68.56 222 PHE A O 1
ATOM 1784 N N . THR A 1 223 ? -7.274 8.508 -14.393 1.00 64.38 223 THR A N 1
ATOM 1785 C CA . THR A 1 223 ? -8.164 9.008 -13.346 1.00 64.38 223 THR A CA 1
ATOM 1786 C C . THR A 1 223 ? -9.638 8.903 -13.754 1.00 64.38 223 THR A C 1
ATOM 1788 O O . THR A 1 223 ? -9.969 9.122 -14.927 1.00 64.38 223 THR A O 1
ATOM 1791 N N . PRO A 1 224 ? -10.542 8.590 -12.808 1.00 62.50 224 PRO A N 1
ATOM 1792 C CA . PRO A 1 224 ? -11.967 8.564 -13.095 1.00 62.50 224 PRO A CA 1
ATOM 1793 C C . PRO A 1 224 ? -12.489 9.959 -13.486 1.00 62.50 224 PRO A C 1
ATOM 1795 O O . PRO A 1 224 ? -11.830 10.970 -13.219 1.00 62.50 224 PRO A O 1
ATOM 1798 N N . PRO A 1 225 ? -13.650 10.042 -14.168 1.00 59.41 225 PRO A N 1
ATOM 1799 C CA . PRO A 1 225 ? -14.110 11.281 -14.803 1.00 59.41 225 PRO A CA 1
ATOM 1800 C C . PRO A 1 225 ? -14.390 12.444 -13.837 1.00 59.41 225 PRO A C 1
ATOM 1802 O O . PRO A 1 225 ? -14.528 13.582 -14.276 1.00 59.41 225 PRO A O 1
ATOM 1805 N N . ASP A 1 226 ? -14.504 12.162 -12.542 1.00 62.94 226 ASP A N 1
ATOM 1806 C CA . ASP A 1 226 ? -14.725 13.108 -11.448 1.00 62.94 226 ASP A CA 1
ATOM 1807 C C . ASP A 1 226 ? -13.426 13.675 -10.845 1.00 62.94 226 ASP A C 1
ATOM 1809 O O . ASP A 1 226 ? -13.485 14.520 -9.953 1.00 62.94 226 ASP A O 1
ATOM 1813 N N . PHE A 1 227 ? -12.251 13.252 -11.324 1.00 65.25 227 PHE A N 1
ATOM 1814 C CA . PHE A 1 227 ? -10.968 13.766 -10.851 1.00 65.25 227 PHE A CA 1
ATOM 1815 C C . PHE A 1 227 ? -10.678 15.180 -11.372 1.00 65.25 227 PHE A C 1
ATOM 1817 O O . PHE A 1 227 ? -10.553 15.414 -12.579 1.00 65.25 227 PHE A O 1
ATOM 1824 N N . GLU A 1 228 ? -10.481 16.117 -10.447 1.00 64.12 228 GLU A N 1
ATOM 1825 C CA . GLU A 1 228 ? -10.011 17.466 -10.752 1.00 64.12 228 GLU A CA 1
ATOM 1826 C C . GLU A 1 228 ? -8.478 17.512 -10.768 1.00 64.12 228 GLU A C 1
ATOM 1828 O O . GLU A 1 228 ? -7.815 17.142 -9.800 1.00 64.12 228 GLU A O 1
ATOM 1833 N N . CYS A 1 229 ? -7.896 17.984 -11.875 1.00 62.75 229 CYS A N 1
ATOM 1834 C CA . CYS A 1 229 ? -6.447 18.132 -11.981 1.00 62.75 229 CYS A CA 1
ATOM 1835 C C . CYS A 1 229 ? -5.945 19.187 -10.972 1.00 62.75 229 CYS A C 1
ATOM 1837 O O . CYS A 1 229 ? -6.401 20.334 -11.042 1.00 62.75 229 CYS A O 1
ATOM 1839 N N . PRO A 1 230 ? -4.951 18.866 -10.119 1.00 58.78 230 PRO A N 1
ATOM 1840 C CA . PRO A 1 230 ? -4.381 19.818 -9.161 1.00 58.78 230 PRO A CA 1
ATOM 1841 C C . PRO A 1 230 ? -3.806 21.078 -9.823 1.00 58.78 230 PRO A C 1
ATOM 1843 O O . PRO A 1 230 ? -3.815 22.157 -9.239 1.00 58.78 230 PRO A O 1
ATOM 1846 N N . ASN A 1 231 ? -3.357 20.956 -11.076 1.00 60.72 231 ASN A N 1
ATOM 1847 C CA . ASN A 1 231 ? -2.829 22.062 -11.878 1.00 60.72 231 ASN A CA 1
ATOM 1848 C C . ASN A 1 231 ? -3.926 22.914 -12.546 1.00 60.72 231 ASN A C 1
ATOM 1850 O O . ASN A 1 231 ? -3.632 23.771 -13.379 1.00 60.72 231 ASN A O 1
ATOM 1854 N N . GLY A 1 232 ? -5.202 22.678 -12.224 1.00 59.53 232 GLY A N 1
ATOM 1855 C CA . GLY A 1 232 ? -6.325 23.458 -12.739 1.00 59.53 232 GLY A CA 1
ATOM 1856 C C . GLY A 1 232 ? -6.569 23.281 -14.239 1.00 59.53 232 GLY A C 1
ATOM 1857 O O . GLY A 1 232 ? -7.195 24.145 -14.859 1.00 59.53 232 GLY A O 1
ATOM 1858 N N . CYS A 1 233 ? -6.083 22.187 -14.840 1.00 59.94 233 CYS A N 1
ATOM 1859 C CA . CYS A 1 233 ? -6.326 21.879 -16.245 1.00 59.94 233 CYS A CA 1
ATOM 1860 C C . CYS A 1 233 ? -7.829 21.665 -16.469 1.00 59.94 233 CYS A C 1
ATOM 1862 O O . CYS A 1 233 ? -8.387 20.629 -16.114 1.00 59.94 233 CYS A O 1
ATOM 1864 N N . LYS A 1 234 ? -8.499 22.683 -17.021 1.00 53.91 234 LYS A N 1
ATOM 1865 C CA . LYS A 1 234 ? -9.914 22.616 -17.391 1.00 53.91 234 LYS A CA 1
ATOM 1866 C C . LYS A 1 234 ? -10.073 22.080 -18.808 1.00 53.91 234 LYS A C 1
ATOM 1868 O O . LYS A 1 234 ? -9.250 22.351 -19.683 1.00 53.91 234 LYS A O 1
ATOM 1873 N N . ASN A 1 235 ? -11.197 21.399 -19.021 1.00 44.22 235 ASN A N 1
ATOM 1874 C CA . ASN A 1 235 ? -11.742 21.003 -20.317 1.00 44.22 235 ASN A CA 1
ATOM 1875 C C . ASN A 1 235 ? -11.404 22.015 -21.434 1.00 44.22 235 ASN A C 1
ATOM 1877 O O . ASN A 1 235 ? -11.923 23.131 -21.451 1.00 44.22 235 ASN A O 1
ATOM 1881 N N . GLY A 1 236 ? -10.543 21.627 -22.377 1.00 47.94 236 GLY A N 1
ATOM 1882 C CA . GLY A 1 236 ? -10.434 22.306 -23.668 1.00 47.94 236 GLY A CA 1
ATOM 1883 C C . GLY A 1 236 ? -9.712 23.660 -23.723 1.00 47.94 236 GLY A C 1
ATOM 1884 O O . GLY A 1 236 ? -9.981 24.420 -24.658 1.00 47.94 236 GLY A O 1
ATOM 1885 N N . GLN A 1 237 ? -8.761 23.985 -22.834 1.00 42.41 237 GLN A N 1
ATOM 1886 C CA . GLN A 1 237 ? -7.790 25.026 -23.207 1.00 42.41 237 GLN A CA 1
ATOM 1887 C C . GLN A 1 237 ? -6.958 24.527 -24.395 1.00 42.41 237 GLN A C 1
ATOM 1889 O O . GLN A 1 237 ? -6.220 23.549 -24.302 1.00 42.41 237 GLN A O 1
ATOM 1894 N N . LYS A 1 238 ? -7.164 25.174 -25.550 1.00 41.50 238 LYS A N 1
ATOM 1895 C CA . LYS A 1 238 ? -6.572 24.817 -26.842 1.00 41.50 238 LYS A CA 1
ATOM 1896 C C . LYS A 1 238 ? -5.074 24.568 -26.700 1.00 41.50 238 LYS A C 1
ATOM 1898 O O . LYS A 1 238 ? -4.320 25.475 -26.362 1.00 41.50 238 LYS A O 1
ATOM 1903 N N . TRP A 1 239 ? -4.690 23.341 -27.041 1.00 39.22 239 TRP A N 1
ATOM 1904 C CA . TRP A 1 239 ? -3.325 22.890 -27.264 1.00 39.22 239 TRP A CA 1
ATOM 1905 C C . TRP A 1 239 ? -2.483 23.979 -27.937 1.00 39.22 239 TRP A C 1
ATOM 1907 O O . TRP A 1 239 ? -2.685 24.306 -29.112 1.00 39.22 239 TRP A O 1
ATOM 1917 N N .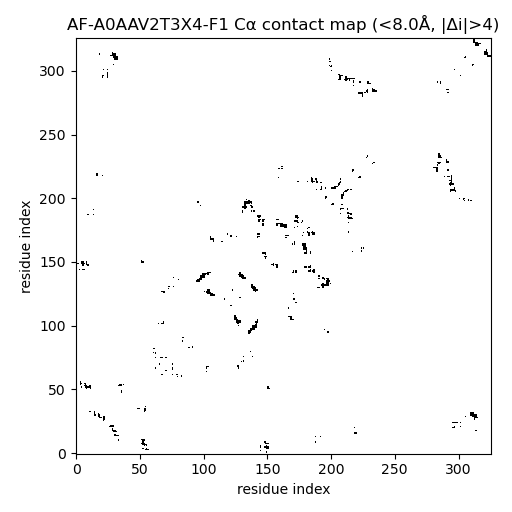 ASN A 1 240 ? -1.534 24.546 -27.193 1.00 38.97 240 ASN A N 1
ATOM 1918 C CA . ASN A 1 240 ? -0.526 25.408 -27.780 1.00 38.97 240 ASN A CA 1
ATOM 1919 C C . ASN A 1 240 ? 0.498 24.477 -28.439 1.00 38.97 240 ASN A C 1
ATOM 1921 O O . ASN A 1 240 ? 1.274 23.822 -27.750 1.00 38.97 240 ASN A O 1
ATOM 1925 N N . LYS A 1 241 ? 0.471 24.386 -29.777 1.00 43.69 241 LYS A N 1
ATOM 1926 C CA . LYS A 1 241 ? 1.276 23.459 -30.607 1.00 43.69 241 LYS A CA 1
ATOM 1927 C C . LYS A 1 241 ? 2.801 23.554 -30.420 1.00 43.69 241 LYS A C 1
ATOM 1929 O O . LYS A 1 241 ? 3.527 22.816 -31.073 1.00 43.69 241 LYS A O 1
ATOM 1934 N N . ASN A 1 242 ? 3.272 24.437 -29.545 1.00 38.22 242 ASN A N 1
ATOM 1935 C CA . ASN A 1 242 ? 4.671 24.807 -29.394 1.00 38.22 242 ASN A CA 1
ATOM 1936 C C . ASN A 1 242 ? 5.328 24.255 -28.119 1.00 38.22 242 ASN A C 1
ATOM 1938 O O . ASN A 1 242 ? 6.520 24.481 -27.932 1.00 38.22 242 ASN A O 1
ATOM 1942 N N . VAL A 1 243 ? 4.604 23.531 -27.255 1.00 40.53 243 VAL A N 1
ATOM 1943 C CA . VAL A 1 243 ? 5.226 22.799 -26.139 1.00 40.53 243 VAL A CA 1
ATOM 1944 C C . VAL A 1 243 ? 5.450 21.361 -26.586 1.00 40.53 243 VAL A C 1
ATOM 1946 O O . VAL A 1 243 ? 4.588 20.498 -26.449 1.00 40.53 243 VAL A O 1
ATOM 1949 N N . VAL A 1 244 ? 6.615 21.117 -27.183 1.00 37.47 244 VAL A N 1
ATOM 1950 C CA . VAL A 1 244 ? 7.146 19.761 -27.323 1.00 37.47 244 VAL A CA 1
ATOM 1951 C C . VAL A 1 244 ? 7.647 19.368 -25.936 1.00 37.47 244 VAL A C 1
ATOM 1953 O O . VAL A 1 244 ? 8.809 19.586 -25.602 1.00 37.47 244 VAL A O 1
ATOM 1956 N N . GLU A 1 245 ? 6.753 18.854 -25.089 1.00 40.31 245 GLU A N 1
ATOM 1957 C CA . GLU A 1 245 ? 7.202 18.016 -23.980 1.00 40.31 245 GLU A CA 1
ATOM 1958 C C . GLU A 1 245 ? 7.956 16.847 -24.610 1.00 40.31 245 GLU A C 1
ATOM 1960 O O . GLU A 1 245 ? 7.469 16.205 -25.545 1.00 40.31 245 GLU A O 1
ATOM 1965 N N . ILE A 1 246 ? 9.183 16.628 -24.145 1.00 38.31 246 ILE A N 1
ATOM 1966 C CA . ILE A 1 246 ? 9.986 15.473 -24.522 1.00 38.31 246 ILE A CA 1
ATOM 1967 C C . ILE A 1 246 ? 9.225 14.255 -24.000 1.00 38.31 246 ILE A C 1
ATOM 1969 O O . ILE A 1 246 ? 9.395 13.838 -22.858 1.00 38.31 246 ILE A O 1
ATOM 1973 N N . VAL A 1 247 ? 8.340 13.712 -24.835 1.00 37.44 247 VAL A N 1
ATOM 1974 C CA . VAL A 1 247 ? 7.805 12.365 -24.679 1.00 37.44 247 VAL A CA 1
ATOM 1975 C C . VAL A 1 247 ? 9.035 11.474 -24.547 1.00 37.44 247 VAL A C 1
ATOM 1977 O O . VAL A 1 247 ? 9.884 11.526 -25.444 1.00 37.44 247 VAL A O 1
ATOM 1980 N N . PRO A 1 248 ? 9.190 10.692 -23.466 1.00 34.72 248 PRO A N 1
ATOM 1981 C CA . PRO A 1 248 ? 10.260 9.718 -23.402 1.00 34.72 248 PRO A CA 1
ATOM 1982 C C . PRO A 1 248 ? 10.197 8.878 -24.676 1.00 34.72 248 PRO A C 1
ATOM 1984 O O . PRO A 1 248 ? 9.214 8.178 -24.936 1.00 34.72 248 PRO A O 1
ATOM 1987 N N . HIS A 1 249 ? 11.217 8.997 -25.524 1.00 38.78 249 HIS A N 1
ATOM 1988 C CA . HIS A 1 249 ? 11.424 8.071 -26.621 1.00 38.78 249 HIS A CA 1
ATOM 1989 C C . HIS A 1 249 ? 11.672 6.703 -25.993 1.00 38.78 249 HIS A C 1
ATOM 1991 O O . HIS A 1 249 ? 12.818 6.414 -25.679 1.00 38.78 249 HIS A O 1
ATOM 1997 N N . MET A 1 250 ? 10.622 5.915 -25.743 1.00 37.59 250 MET A N 1
ATOM 1998 C CA . MET A 1 250 ? 10.630 4.445 -25.693 1.00 37.59 250 MET A CA 1
ATOM 1999 C C . MET A 1 250 ? 9.321 3.885 -25.109 1.00 37.59 250 MET A C 1
ATOM 2001 O O . MET A 1 250 ? 9.291 3.227 -24.079 1.00 37.59 250 MET A O 1
ATOM 2005 N N . LEU A 1 251 ? 8.228 4.044 -25.849 1.00 32.06 251 LEU A N 1
ATOM 2006 C CA . LEU A 1 251 ? 7.285 2.935 -26.023 1.00 32.06 251 LEU A CA 1
ATOM 2007 C C . LEU A 1 251 ? 7.294 2.576 -27.506 1.00 32.06 251 LEU A C 1
ATOM 2009 O O . LEU A 1 251 ? 6.298 2.709 -28.209 1.00 32.06 251 LEU A O 1
ATOM 2013 N N . HIS A 1 252 ? 8.460 2.177 -28.017 1.00 36.16 252 HIS A N 1
ATOM 2014 C CA . HIS A 1 252 ? 8.459 1.407 -29.251 1.00 36.16 252 HIS A CA 1
ATOM 2015 C C . HIS A 1 252 ? 7.962 0.014 -28.869 1.00 36.16 252 HIS A C 1
ATOM 2017 O O . HIS A 1 252 ? 8.654 -0.664 -28.102 1.00 36.16 252 HIS A O 1
ATOM 2023 N N . PRO A 1 253 ? 6.772 -0.417 -29.329 1.00 35.25 253 PRO A N 1
ATOM 2024 C CA . PRO A 1 253 ? 6.389 -1.804 -29.153 1.00 35.25 253 PRO A CA 1
ATOM 2025 C C . PRO A 1 253 ? 7.507 -2.668 -29.756 1.00 35.25 253 PRO A C 1
ATOM 2027 O O . PRO A 1 253 ? 8.003 -2.337 -30.841 1.00 35.25 253 PRO A O 1
ATOM 2030 N N . PRO A 1 254 ? 7.961 -3.730 -29.066 1.00 43.50 254 PRO A N 1
ATOM 2031 C CA . PRO A 1 254 ? 8.918 -4.655 -29.654 1.00 43.50 254 PRO A CA 1
ATOM 2032 C C . PRO A 1 254 ? 8.376 -5.153 -30.997 1.00 43.50 254 PRO A C 1
ATOM 2034 O O . PRO A 1 254 ? 7.159 -5.259 -31.179 1.00 43.50 254 PRO A O 1
ATOM 2037 N N . ALA A 1 255 ? 9.275 -5.440 -31.944 1.00 43.88 255 ALA A N 1
ATOM 2038 C CA . ALA A 1 255 ? 8.874 -6.000 -33.228 1.00 43.88 255 ALA A CA 1
ATOM 2039 C C . ALA A 1 255 ? 7.973 -7.226 -32.977 1.00 43.88 255 ALA A C 1
ATOM 2041 O O . ALA A 1 255 ? 8.331 -8.067 -32.144 1.00 43.88 255 ALA A O 1
ATOM 2042 N N . PRO A 1 256 ? 6.798 -7.315 -33.628 1.00 42.59 256 PRO A N 1
ATOM 2043 C CA . PRO A 1 256 ? 5.873 -8.410 -33.393 1.00 42.59 256 PRO A CA 1
ATOM 2044 C C . PRO A 1 256 ? 6.594 -9.733 -33.657 1.00 42.59 256 PRO A C 1
ATOM 2046 O O . PRO A 1 256 ? 7.127 -9.951 -34.746 1.00 42.59 256 PRO A O 1
ATOM 2049 N N . LEU A 1 257 ? 6.643 -10.602 -32.644 1.00 43.22 257 LEU A N 1
ATOM 2050 C CA . LEU A 1 257 ? 7.149 -11.959 -32.819 1.00 43.22 257 LEU A CA 1
ATOM 2051 C C . LEU A 1 257 ? 6.256 -12.664 -33.853 1.00 43.22 257 LEU A C 1
ATOM 2053 O O . LEU A 1 257 ? 5.029 -12.586 -33.735 1.00 43.22 257 LEU A O 1
ATOM 2057 N N . PRO A 1 258 ? 6.824 -13.341 -34.866 1.00 47.28 258 PRO A N 1
ATOM 2058 C CA . PRO A 1 258 ? 6.049 -14.063 -35.860 1.00 47.28 258 PRO A CA 1
ATOM 2059 C C . PRO A 1 258 ? 5.565 -15.377 -35.243 1.00 47.28 258 PRO A C 1
ATOM 2061 O O . PRO A 1 258 ? 6.097 -16.447 -35.524 1.00 47.28 258 PRO A O 1
ATOM 2064 N N . THR A 1 259 ? 4.559 -15.302 -34.379 1.00 51.53 259 THR A N 1
ATOM 2065 C CA . THR A 1 259 ? 3.902 -16.487 -33.835 1.00 51.53 259 THR A CA 1
ATOM 2066 C C . THR A 1 259 ? 2.405 -16.333 -34.027 1.00 51.53 259 THR A C 1
ATOM 2068 O O . THR A 1 259 ? 1.806 -15.334 -33.636 1.00 51.53 259 THR A O 1
ATOM 2071 N N . ILE A 1 260 ? 1.827 -17.319 -34.706 1.00 50.69 260 ILE A N 1
ATOM 2072 C CA . ILE A 1 260 ? 0.420 -17.408 -35.093 1.00 50.69 260 ILE A CA 1
ATOM 2073 C C . ILE A 1 260 ? -0.478 -17.089 -33.886 1.00 50.69 260 ILE A C 1
ATOM 2075 O O . ILE A 1 260 ? -0.450 -17.794 -32.880 1.00 50.69 260 ILE A O 1
ATOM 2079 N N . LEU A 1 261 ? -1.276 -16.024 -33.998 1.00 45.88 261 LEU A N 1
ATOM 2080 C CA . LEU A 1 261 ? -2.304 -15.644 -33.029 1.00 45.88 261 LEU A CA 1
ATOM 2081 C C . LEU A 1 261 ? -3.653 -16.198 -33.497 1.00 45.88 261 LEU A C 1
ATOM 2083 O O . LEU A 1 261 ? -4.178 -15.787 -34.532 1.00 45.88 261 LEU A O 1
ATOM 2087 N N . GLN A 1 262 ? -4.232 -17.115 -32.724 1.00 41.03 262 GLN A N 1
ATOM 2088 C CA . GLN A 1 262 ? -5.645 -17.455 -32.851 1.00 41.03 262 GLN A CA 1
ATOM 2089 C C . GLN A 1 262 ? -6.461 -16.343 -32.184 1.00 41.03 262 GLN A C 1
ATOM 2091 O O . GLN A 1 262 ? -6.449 -16.199 -30.964 1.00 41.03 262 GLN A O 1
ATOM 2096 N N . PHE A 1 263 ? -7.175 -15.547 -32.978 1.00 44.25 263 PHE A N 1
ATOM 2097 C CA . PHE A 1 263 ? -8.142 -14.592 -32.447 1.00 44.25 263 PHE A CA 1
ATOM 2098 C C . PHE A 1 263 ? -9.437 -15.330 -32.108 1.00 44.25 263 PHE A C 1
ATOM 2100 O O . PHE A 1 263 ? -10.110 -15.859 -32.992 1.00 44.25 263 PHE A O 1
ATOM 2107 N N . GLN A 1 264 ? -9.823 -15.328 -30.835 1.00 40.38 264 GLN A N 1
ATOM 2108 C CA . GLN A 1 264 ? -11.235 -15.432 -30.495 1.00 40.38 264 GLN A CA 1
ATOM 2109 C C . GLN A 1 264 ? -11.833 -14.045 -30.754 1.00 40.38 264 GLN A C 1
ATOM 2111 O O . GLN A 1 264 ? -11.289 -13.039 -30.298 1.00 40.38 264 GLN A O 1
ATOM 2116 N N . GLN A 1 265 ? -12.896 -13.958 -31.555 1.00 37.59 265 GLN A N 1
ATOM 2117 C CA . GLN A 1 265 ? -13.565 -12.686 -31.806 1.00 37.59 265 GLN A CA 1
ATOM 2118 C C . GLN A 1 265 ? -14.207 -12.208 -30.500 1.00 37.59 265 GLN A C 1
ATOM 2120 O O . GLN A 1 265 ? -15.329 -12.584 -30.168 1.00 37.59 265 GLN A O 1
ATOM 2125 N N . TYR A 1 266 ? -13.502 -11.362 -29.755 1.00 39.16 266 TYR A N 1
ATOM 2126 C CA . TYR A 1 266 ? -14.107 -10.607 -28.671 1.00 39.16 266 TYR A CA 1
ATOM 2127 C C . TYR A 1 266 ? -14.970 -9.530 -29.310 1.00 39.16 266 TYR A C 1
ATOM 2129 O O . TYR A 1 266 ? -14.490 -8.507 -29.800 1.00 39.16 266 TYR A O 1
ATOM 2137 N N . ARG A 1 267 ? -16.277 -9.783 -29.358 1.00 38.59 267 ARG A N 1
ATOM 2138 C CA . ARG A 1 267 ? -17.235 -8.731 -29.662 1.00 38.59 267 ARG A CA 1
ATOM 2139 C C . ARG A 1 267 ? -17.231 -7.816 -28.448 1.00 38.59 267 ARG A C 1
ATOM 2141 O O . ARG A 1 267 ? -17.799 -8.167 -27.420 1.00 38.59 267 ARG A O 1
ATOM 2148 N N . CYS A 1 268 ? -16.549 -6.678 -28.556 1.00 33.25 268 CYS A N 1
ATOM 2149 C CA . CYS A 1 268 ? -16.726 -5.600 -27.599 1.00 33.25 268 CYS A CA 1
ATOM 2150 C C . CYS A 1 268 ? -18.216 -5.268 -27.633 1.00 33.25 268 CYS A C 1
ATOM 2152 O O . CYS A 1 268 ? -18.724 -4.744 -28.629 1.00 33.25 268 CYS A O 1
ATOM 2154 N N . LEU A 1 269 ? -18.943 -5.699 -26.605 1.00 39.69 269 LEU A N 1
ATOM 2155 C CA . LEU A 1 269 ? -20.317 -5.295 -26.422 1.00 39.69 269 LEU A CA 1
ATOM 2156 C C . LEU A 1 269 ? -20.220 -3.823 -26.042 1.00 39.69 269 LEU A C 1
ATOM 2158 O O . LEU A 1 269 ? -20.147 -3.486 -24.864 1.00 39.69 269 LEU A O 1
ATOM 2162 N N . SER A 1 270 ? -20.225 -2.929 -27.036 1.00 41.94 270 SER A N 1
ATOM 2163 C CA . SER A 1 270 ? -20.880 -1.655 -26.799 1.00 41.94 270 SER A CA 1
ATOM 2164 C C . SER A 1 270 ? -22.314 -2.062 -26.494 1.00 41.94 270 SER A C 1
ATOM 2166 O O . SER A 1 270 ? -23.104 -2.315 -27.410 1.00 41.94 270 SER A O 1
ATOM 2168 N N . ALA A 1 271 ? -22.628 -2.252 -25.209 1.00 42.38 271 ALA A N 1
ATOM 2169 C CA . ALA A 1 271 ? -24.005 -2.221 -24.770 1.00 42.38 271 ALA A CA 1
ATOM 2170 C C . ALA A 1 271 ? -24.606 -1.023 -25.491 1.00 42.38 271 ALA A C 1
ATOM 2172 O O . ALA A 1 271 ? -23.952 0.019 -25.586 1.00 42.38 271 ALA A O 1
ATOM 2173 N N . THR A 1 272 ? -25.754 -1.239 -26.116 1.00 42.47 272 THR A N 1
ATOM 2174 C CA . THR A 1 272 ? -26.596 -0.208 -26.699 1.00 42.47 272 THR A CA 1
ATOM 2175 C C . THR A 1 272 ? -26.739 0.906 -25.674 1.00 42.47 272 THR A C 1
ATOM 2177 O O . THR A 1 272 ? -27.648 0.890 -24.851 1.00 42.47 272 THR A O 1
ATOM 2180 N N . ALA A 1 273 ? -25.784 1.831 -25.678 1.00 39.19 273 ALA A N 1
ATOM 2181 C CA . ALA A 1 273 ? -25.899 3.091 -25.015 1.00 39.19 273 ALA A CA 1
ATOM 2182 C C . ALA A 1 273 ? -27.013 3.737 -25.815 1.00 39.19 273 ALA A C 1
ATOM 2184 O O . ALA A 1 273 ? -26.832 4.114 -26.979 1.00 39.19 273 ALA A O 1
ATOM 2185 N N . GLU A 1 274 ? -28.204 3.755 -25.221 1.00 39.25 274 GLU A N 1
ATOM 2186 C CA . GLU A 1 274 ? -29.194 4.762 -25.547 1.00 39.25 274 GLU A CA 1
ATOM 2187 C C . GLU A 1 274 ? -28.425 6.059 -25.775 1.00 39.25 274 GLU A C 1
ATOM 2189 O O . GLU A 1 274 ? -27.485 6.347 -25.028 1.00 39.25 274 GLU A O 1
ATOM 2194 N N . LYS A 1 275 ? -28.733 6.766 -26.867 1.00 38.09 275 LYS A N 1
ATOM 2195 C CA . LYS A 1 275 ? -28.117 8.053 -27.188 1.00 38.09 275 LYS A CA 1
ATOM 2196 C C . LYS A 1 275 ? -28.392 9.020 -26.033 1.00 38.09 275 LYS A C 1
ATOM 2198 O O . LYS A 1 275 ? -29.299 9.837 -26.111 1.00 38.09 275 LYS A O 1
ATOM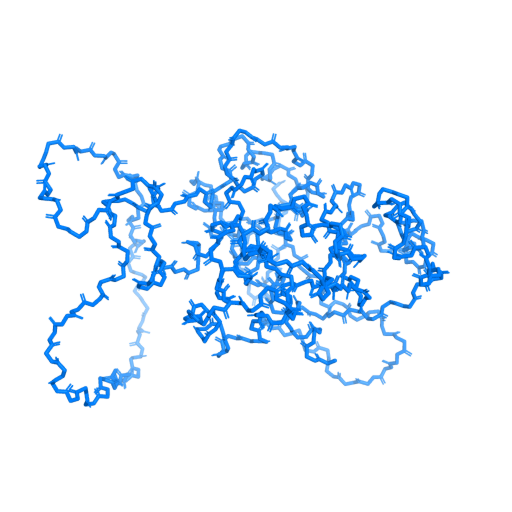 2203 N N . HIS A 1 276 ? -27.609 8.927 -24.969 1.00 38.22 276 HIS A N 1
ATOM 2204 C CA . HIS A 1 276 ? -27.392 10.009 -24.050 1.00 38.22 276 HIS A CA 1
ATOM 2205 C C . HIS A 1 276 ? -26.696 11.070 -24.885 1.00 38.22 276 HIS A C 1
ATOM 2207 O O . HIS A 1 276 ? -25.683 10.800 -25.537 1.00 38.22 276 HIS A O 1
ATOM 2213 N N . GLU A 1 277 ? -27.306 12.249 -24.949 1.00 37.53 277 GLU A N 1
ATOM 2214 C CA . GLU A 1 277 ? -26.654 13.438 -25.472 1.00 37.53 277 GLU A CA 1
ATOM 2215 C C . GLU A 1 277 ? -25.238 13.484 -24.891 1.00 37.53 277 GLU A C 1
ATOM 2217 O O . GLU A 1 277 ? -25.051 13.496 -23.674 1.00 37.53 277 GLU A O 1
ATOM 2222 N N . ASN A 1 278 ? -24.245 13.378 -25.777 1.00 39.50 278 ASN A N 1
ATOM 2223 C CA . ASN A 1 278 ? -22.837 13.264 -25.425 1.00 39.50 278 ASN A CA 1
ATOM 2224 C C . ASN A 1 278 ? -22.372 14.546 -24.728 1.00 39.50 278 ASN A C 1
ATOM 2226 O O . ASN A 1 278 ? -21.766 15.417 -25.348 1.00 39.50 278 ASN A O 1
ATOM 2230 N N . VAL A 1 279 ? -22.554 14.618 -23.416 1.00 38.75 279 VAL A N 1
ATOM 2231 C CA . VAL A 1 279 ? -21.508 15.166 -22.563 1.00 38.75 279 VAL A CA 1
ATOM 2232 C C . VAL A 1 279 ? -20.562 14.000 -22.322 1.00 38.75 279 VAL A C 1
ATOM 2234 O O . VAL A 1 279 ? -20.679 13.278 -21.338 1.00 38.75 279 VAL A O 1
ATOM 2237 N N . ALA A 1 280 ? -19.680 13.740 -23.290 1.00 39.88 280 ALA A N 1
ATOM 2238 C CA . ALA A 1 280 ? -18.594 12.795 -23.091 1.00 39.88 280 ALA A CA 1
ATOM 2239 C C . ALA A 1 280 ? -17.760 13.317 -21.914 1.00 39.88 280 ALA A C 1
ATOM 2241 O O . ALA A 1 280 ? -17.006 14.280 -22.060 1.00 39.88 280 ALA A O 1
ATOM 2242 N N . SER A 1 281 ? -17.934 12.728 -20.734 1.00 40.94 281 SER A N 1
ATOM 2243 C CA . SER A 1 281 ? -17.032 12.942 -19.615 1.00 40.94 281 SER A CA 1
ATOM 2244 C C . SER A 1 281 ? -15.728 12.226 -19.965 1.00 40.94 281 SER A C 1
ATOM 2246 O O . SER A 1 281 ? -15.581 11.014 -19.822 1.00 40.94 281 SER A O 1
ATOM 2248 N N . SER A 1 282 ? -14.806 12.965 -20.578 1.00 45.31 282 SER A N 1
ATOM 2249 C CA . SER A 1 282 ? -13.499 12.447 -20.965 1.00 45.31 282 SER A CA 1
ATOM 2250 C C . SER A 1 282 ? -12.704 12.018 -19.733 1.00 45.31 282 SER A C 1
ATOM 2252 O O . SER A 1 282 ? -12.659 12.737 -18.738 1.00 45.31 282 SER A O 1
ATOM 2254 N N . TRP A 1 283 ? -12.044 10.866 -19.835 1.00 42.16 283 TRP A N 1
ATOM 2255 C CA . TRP A 1 283 ? -11.066 10.372 -18.868 1.00 42.16 283 TRP A CA 1
ATOM 2256 C C . TRP A 1 283 ? -9.841 11.293 -18.863 1.00 42.16 283 TRP A C 1
ATOM 2258 O O . TRP A 1 283 ? -9.114 11.336 -19.852 1.00 42.16 283 TRP A O 1
ATOM 2268 N N . GLY A 1 284 ? -9.629 12.036 -17.774 1.00 48.16 284 GLY A N 1
ATOM 2269 C CA . GLY A 1 284 ? -8.459 12.896 -17.578 1.00 48.16 284 GLY A CA 1
ATOM 2270 C C . GLY A 1 284 ? -8.462 14.191 -18.407 1.00 48.16 284 GLY A C 1
ATOM 2271 O O . GLY A 1 284 ? -8.324 14.191 -19.626 1.00 48.16 284 GLY A O 1
ATOM 2272 N N . PHE A 1 285 ? -8.532 15.343 -17.738 1.00 52.34 285 PHE A N 1
ATOM 2273 C CA . PHE A 1 285 ? -8.574 16.670 -18.378 1.00 52.34 285 PHE A CA 1
ATOM 2274 C C . PHE A 1 285 ? -7.191 17.305 -18.604 1.00 52.34 285 PHE A C 1
ATOM 2276 O O . PHE A 1 285 ? -7.077 18.530 -18.672 1.00 52.34 285 PHE A O 1
ATOM 2283 N N . CYS A 1 286 ? -6.123 16.501 -18.688 1.00 52.38 286 CYS A N 1
ATOM 2284 C CA . CYS A 1 286 ? -4.753 17.011 -18.655 1.00 52.38 286 CYS A CA 1
ATOM 2285 C C . CYS A 1 286 ? -3.926 16.713 -19.913 1.00 52.38 286 CYS A C 1
ATOM 2287 O O . CYS A 1 286 ? -4.082 15.671 -20.539 1.00 52.38 286 CYS A O 1
ATOM 2289 N N . SER A 1 287 ? -3.010 17.628 -20.252 1.00 52.50 287 SER A N 1
ATOM 2290 C CA . SER A 1 287 ? -2.086 17.512 -21.388 1.00 52.50 287 SER A CA 1
ATOM 2291 C C . SER A 1 287 ? -1.017 16.431 -21.214 1.00 52.50 287 SER A C 1
ATOM 2293 O O . SER A 1 287 ? -0.388 16.051 -22.197 1.00 52.50 287 SER A O 1
ATOM 2295 N N . SER A 1 288 ? -0.798 15.962 -19.981 1.00 56.94 288 SER A N 1
ATOM 2296 C CA . SER A 1 288 ? 0.257 15.017 -19.618 1.00 56.94 288 SER A CA 1
ATOM 2297 C C . SER A 1 288 ? -0.166 14.202 -18.392 1.00 56.94 288 SER A C 1
ATOM 2299 O O . SER A 1 288 ? -0.796 14.745 -17.484 1.00 56.94 288 SER A O 1
ATOM 2301 N N . VAL A 1 289 ? 0.181 12.911 -18.337 1.00 57.50 289 VAL A N 1
ATOM 2302 C CA . VAL A 1 289 ? -0.083 12.054 -17.157 1.00 57.50 289 VAL A CA 1
ATOM 2303 C C . VAL A 1 289 ? 0.710 12.538 -15.941 1.00 57.50 289 VAL A C 1
ATOM 2305 O O . VAL A 1 289 ? 0.226 12.462 -14.819 1.00 57.50 289 VAL A O 1
ATOM 2308 N N . TRP A 1 290 ? 1.875 13.149 -16.163 1.00 57.97 290 TRP A N 1
ATOM 2309 C CA . TRP A 1 290 ? 2.720 13.727 -15.112 1.00 57.97 290 TRP A CA 1
ATOM 2310 C C . TRP A 1 290 ? 2.059 14.885 -14.361 1.00 57.97 290 TRP A C 1
ATOM 2312 O O . TRP A 1 290 ? 2.353 15.141 -13.200 1.00 57.97 290 TRP A O 1
ATOM 2322 N N . HIS A 1 291 ? 1.130 15.584 -15.007 1.00 59.41 291 HIS A N 1
ATOM 2323 C CA . HIS A 1 291 ? 0.333 16.625 -14.364 1.00 59.41 291 HIS A CA 1
ATOM 2324 C C . HIS A 1 291 ? -0.855 16.064 -13.567 1.00 59.41 291 HIS A C 1
ATOM 2326 O O . HIS A 1 291 ? -1.539 16.831 -12.883 1.00 59.41 291 HIS A O 1
ATOM 2332 N N . GLN A 1 292 ? -1.139 14.763 -13.693 1.00 61.34 292 GLN A N 1
ATOM 2333 C CA . GLN A 1 292 ? -2.182 14.074 -12.933 1.00 61.34 292 GLN A CA 1
ATOM 2334 C C . GLN A 1 292 ? -1.650 13.523 -11.604 1.00 61.34 292 GLN A C 1
ATOM 2336 O O . GLN A 1 292 ? -2.451 13.332 -10.696 1.00 61.34 292 GLN A O 1
ATOM 2341 N N . GLY A 1 293 ? -0.334 13.315 -11.471 1.00 69.69 293 GLY A N 1
ATOM 2342 C CA . GLY A 1 293 ? 0.289 12.842 -10.235 1.00 69.69 293 GLY A CA 1
ATOM 2343 C C . GLY A 1 293 ? 1.710 12.307 -10.418 1.00 69.69 293 GLY A C 1
ATOM 2344 O O . GLY A 1 293 ? 2.245 12.280 -11.529 1.00 69.69 293 GLY A O 1
ATOM 2345 N N . SER A 1 294 ? 2.311 11.858 -9.314 1.00 80.19 294 SER A N 1
ATOM 2346 C CA . SER A 1 294 ? 3.739 11.499 -9.237 1.00 80.19 294 SER A CA 1
ATOM 2347 C C . SER A 1 294 ? 3.983 10.037 -8.846 1.00 80.19 294 SER A C 1
ATOM 2349 O O . SER A 1 294 ? 4.839 9.742 -8.014 1.00 80.19 294 SER A O 1
ATOM 2351 N N . ALA A 1 295 ? 3.243 9.099 -9.440 1.00 84.25 295 ALA A N 1
ATOM 2352 C CA . ALA A 1 295 ? 3.332 7.664 -9.141 1.00 84.25 295 ALA A CA 1
ATOM 2353 C C . ALA A 1 295 ? 4.544 6.968 -9.793 1.00 84.25 295 ALA A C 1
ATOM 2355 O O . ALA A 1 295 ? 4.414 5.998 -10.537 1.00 84.25 295 ALA A O 1
ATOM 2356 N N . PHE A 1 296 ? 5.737 7.490 -9.534 1.00 84.12 296 PHE A N 1
ATOM 2357 C CA . PHE A 1 296 ? 7.004 7.004 -10.070 1.00 84.12 296 PHE A CA 1
ATOM 2358 C C . PHE A 1 296 ? 8.036 6.860 -8.945 1.00 84.12 296 PHE A C 1
ATOM 2360 O O . PHE A 1 296 ? 7.884 7.436 -7.865 1.00 84.12 296 PHE A O 1
ATOM 2367 N N . TRP A 1 297 ? 9.079 6.059 -9.158 1.00 86.88 297 TRP A N 1
ATOM 2368 C CA . TRP A 1 297 ? 10.107 5.837 -8.133 1.00 86.88 297 TRP A CA 1
ATOM 2369 C C . TRP A 1 297 ? 11.161 6.935 -8.141 1.00 86.88 297 TRP A C 1
ATOM 2371 O O . TRP A 1 297 ? 11.717 7.280 -7.100 1.00 86.88 297 TRP A O 1
ATOM 2381 N N . GLY A 1 298 ? 11.456 7.460 -9.324 1.00 84.25 298 GLY A N 1
ATOM 2382 C CA . GLY A 1 298 ? 12.553 8.371 -9.559 1.00 84.25 298 GLY A CA 1
ATOM 2383 C C . GLY A 1 298 ? 13.878 7.626 -9.680 1.00 84.25 298 GLY A C 1
ATOM 2384 O O . GLY A 1 298 ? 14.081 6.512 -9.176 1.00 84.25 298 GLY A O 1
ATOM 2385 N N . ARG A 1 299 ? 14.828 8.269 -10.359 1.00 84.56 299 ARG A N 1
ATOM 2386 C CA . ARG A 1 299 ? 16.118 7.667 -10.716 1.00 84.56 299 ARG A CA 1
ATOM 2387 C C . ARG A 1 299 ? 16.920 7.196 -9.502 1.00 84.56 299 ARG A C 1
ATOM 2389 O O . ARG A 1 299 ? 17.510 6.118 -9.542 1.00 84.56 299 ARG A O 1
ATOM 2396 N N . GLU A 1 300 ? 16.966 7.992 -8.436 1.00 88.38 300 GLU A N 1
ATOM 2397 C CA . GLU A 1 300 ? 17.752 7.661 -7.242 1.00 88.38 300 GLU A CA 1
ATOM 2398 C C . GLU A 1 300 ? 17.215 6.408 -6.540 1.00 88.38 300 GLU A C 1
ATOM 2400 O O . GLU A 1 300 ? 17.977 5.481 -6.255 1.00 88.38 300 GLU A O 1
ATOM 2405 N N . GLN A 1 301 ? 15.901 6.352 -6.315 1.00 92.69 301 GLN A N 1
ATOM 2406 C CA . GLN A 1 301 ? 15.268 5.212 -5.658 1.00 92.69 301 GLN A CA 1
ATOM 2407 C C . GLN A 1 301 ? 15.328 3.968 -6.545 1.00 92.69 301 GLN A C 1
ATOM 2409 O O . GLN A 1 301 ? 15.644 2.889 -6.052 1.00 92.69 301 GLN A O 1
ATOM 2414 N N . THR A 1 302 ? 15.145 4.120 -7.861 1.00 90.88 302 THR A N 1
ATOM 2415 C CA . THR A 1 302 ? 15.294 3.031 -8.840 1.00 90.88 302 THR A CA 1
ATOM 2416 C C . THR A 1 302 ? 16.671 2.373 -8.747 1.00 90.88 302 THR A C 1
ATOM 2418 O O . THR A 1 302 ? 16.763 1.150 -8.647 1.00 90.88 302 THR A O 1
ATOM 2421 N N . VAL A 1 303 ? 17.753 3.161 -8.691 1.00 91.19 303 VAL A N 1
ATOM 2422 C CA . VAL A 1 303 ? 19.125 2.633 -8.547 1.00 91.19 303 VAL A CA 1
ATOM 2423 C C . VAL A 1 303 ? 19.312 1.867 -7.235 1.00 91.19 303 VAL A C 1
ATOM 2425 O O . VAL A 1 303 ? 20.030 0.864 -7.204 1.00 91.19 303 VAL A O 1
ATOM 2428 N N . ARG A 1 304 ? 18.684 2.316 -6.144 1.00 94.75 304 ARG A N 1
ATOM 2429 C CA . ARG A 1 304 ? 18.733 1.617 -4.851 1.00 94.75 304 ARG A CA 1
ATOM 2430 C C . ARG A 1 304 ? 17.925 0.321 -4.885 1.00 94.75 304 ARG A C 1
ATOM 2432 O O . ARG A 1 304 ? 18.424 -0.703 -4.427 1.00 94.75 304 ARG A O 1
ATOM 2439 N N . LEU A 1 305 ? 16.733 0.345 -5.481 1.00 93.88 305 LEU A N 1
ATOM 2440 C CA . LEU A 1 305 ? 15.859 -0.819 -5.617 1.00 93.88 305 LEU A CA 1
ATOM 2441 C C . LEU A 1 305 ? 16.516 -1.927 -6.436 1.00 93.88 305 LEU A C 1
ATOM 2443 O O . LEU A 1 305 ? 16.588 -3.042 -5.947 1.00 93.88 305 LEU A O 1
ATOM 2447 N N . ILE A 1 306 ? 17.085 -1.646 -7.612 1.00 92.44 306 ILE A N 1
ATOM 2448 C CA . ILE A 1 306 ? 17.733 -2.694 -8.432 1.00 92.44 306 ILE A CA 1
ATOM 2449 C C . ILE A 1 306 ? 18.981 -3.307 -7.772 1.00 92.44 306 ILE A C 1
ATOM 2451 O O . ILE A 1 306 ? 19.429 -4.379 -8.164 1.00 92.44 306 ILE A O 1
ATOM 2455 N N . ARG A 1 307 ? 19.571 -2.624 -6.781 1.00 93.19 307 ARG A N 1
ATOM 2456 C CA . ARG A 1 307 ? 20.684 -3.142 -5.966 1.00 93.19 307 ARG A CA 1
ATOM 2457 C C . ARG A 1 307 ? 20.204 -3.861 -4.707 1.00 93.19 307 ARG A C 1
ATOM 2459 O O . ARG A 1 307 ? 21.010 -4.487 -4.018 1.00 93.19 307 ARG A O 1
ATOM 2466 N N . CYS A 1 308 ? 18.921 -3.748 -4.377 1.00 93.31 308 CYS A N 1
ATOM 2467 C CA . CYS A 1 308 ? 18.336 -4.378 -3.211 1.00 93.31 308 CYS A CA 1
ATOM 2468 C C . CYS A 1 308 ? 18.246 -5.896 -3.445 1.00 93.31 308 CYS A C 1
ATOM 2470 O O . CYS A 1 308 ? 17.624 -6.317 -4.417 1.00 93.31 308 CYS A O 1
ATOM 2472 N N . PRO A 1 309 ? 18.781 -6.747 -2.547 1.00 91.25 309 PRO A N 1
ATOM 2473 C CA . PRO A 1 309 ? 18.748 -8.204 -2.723 1.00 91.25 309 PRO A CA 1
ATOM 2474 C C . PRO A 1 309 ? 17.340 -8.811 -2.805 1.00 91.25 309 PRO A C 1
ATOM 2476 O O . PRO A 1 309 ? 17.192 -9.962 -3.204 1.00 91.25 309 PRO A O 1
ATOM 2479 N N . TRP A 1 310 ? 16.326 -8.052 -2.384 1.00 91.50 310 TRP A N 1
ATOM 2480 C CA . TRP A 1 310 ? 14.917 -8.444 -2.367 1.00 91.50 310 TRP A CA 1
ATOM 2481 C C . TRP A 1 310 ? 14.179 -8.095 -3.658 1.00 91.50 310 TRP A C 1
ATOM 2483 O O . TRP A 1 310 ? 13.034 -8.502 -3.814 1.00 91.50 310 TRP A O 1
ATOM 2493 N N . ILE A 1 311 ? 14.815 -7.342 -4.557 1.00 93.12 311 ILE A N 1
ATOM 2494 C CA . ILE A 1 311 ? 14.261 -6.896 -5.831 1.00 93.12 311 ILE A CA 1
ATOM 2495 C C . ILE A 1 311 ? 15.024 -7.617 -6.940 1.00 93.12 311 ILE A C 1
ATOM 2497 O O . ILE A 1 311 ? 16.207 -7.381 -7.171 1.00 93.12 311 ILE A O 1
ATOM 2501 N N . VAL A 1 312 ? 14.349 -8.545 -7.606 1.00 90.25 312 VAL A N 1
ATOM 2502 C CA . VAL A 1 312 ? 14.943 -9.476 -8.570 1.00 90.25 312 VAL A CA 1
ATOM 2503 C C . VAL A 1 312 ? 14.394 -9.229 -9.965 1.00 90.25 312 VAL A C 1
ATOM 2505 O O . VAL A 1 312 ? 13.286 -8.719 -10.114 1.00 90.25 312 VAL A O 1
ATOM 2508 N N . VAL A 1 313 ? 15.143 -9.616 -10.997 1.00 86.06 313 VAL A N 1
ATOM 2509 C CA . VAL A 1 313 ? 14.666 -9.543 -12.384 1.00 86.06 313 VAL A CA 1
ATOM 2510 C C . VAL A 1 313 ? 13.413 -10.410 -12.537 1.00 86.06 313 VAL A C 1
ATOM 2512 O O . VAL A 1 313 ? 13.433 -11.610 -12.263 1.00 86.06 313 VAL A O 1
ATOM 2515 N N . ALA A 1 314 ? 12.324 -9.817 -13.020 1.00 76.81 314 ALA A N 1
ATOM 2516 C CA . ALA A 1 314 ? 11.103 -10.524 -13.375 1.00 76.81 314 ALA A CA 1
ATOM 2517 C C . ALA A 1 314 ? 11.295 -11.214 -14.735 1.00 76.81 314 ALA A C 1
ATOM 2519 O O . ALA A 1 314 ? 10.865 -10.713 -15.774 1.00 76.81 314 ALA A O 1
ATOM 2520 N N . SER A 1 315 ? 11.987 -12.355 -14.742 1.00 64.75 315 SER A N 1
ATOM 2521 C CA . SER A 1 315 ? 12.126 -13.207 -15.929 1.00 64.75 315 SER A CA 1
ATOM 2522 C C . SER A 1 315 ? 11.238 -14.447 -15.816 1.00 64.75 315 SER A C 1
ATOM 2524 O O . SER A 1 315 ? 11.121 -15.037 -14.741 1.00 64.75 315 SER A O 1
ATOM 2526 N N . ARG A 1 316 ? 10.598 -14.830 -16.926 1.00 48.91 316 ARG A N 1
ATOM 2527 C CA . ARG A 1 316 ? 9.977 -16.150 -17.080 1.00 48.91 316 ARG A CA 1
ATOM 2528 C C . ARG A 1 316 ? 11.068 -17.129 -17.502 1.00 48.91 316 ARG A C 1
ATOM 2530 O O . ARG A 1 316 ? 11.572 -16.999 -18.614 1.00 48.91 316 ARG A O 1
ATOM 2537 N N . ASP A 1 317 ? 11.382 -18.104 -16.658 1.00 44.59 317 ASP A N 1
ATOM 2538 C CA . ASP A 1 317 ? 11.939 -19.372 -17.137 1.00 44.59 317 ASP A CA 1
ATOM 2539 C C . ASP A 1 317 ? 10.782 -20.364 -17.359 1.00 44.59 317 ASP A C 1
ATOM 2541 O O . ASP A 1 317 ? 9.651 -20.114 -16.931 1.00 44.59 317 ASP A O 1
ATOM 2545 N N . ALA A 1 318 ? 11.047 -21.477 -18.052 1.00 38.06 318 ALA A N 1
ATOM 2546 C CA . ALA A 1 318 ? 10.046 -22.485 -18.430 1.00 38.06 318 ALA A CA 1
ATOM 2547 C C . ALA A 1 318 ? 9.218 -23.047 -17.248 1.00 38.06 318 ALA A C 1
ATOM 2549 O O . ALA A 1 318 ? 8.119 -23.544 -17.477 1.00 38.06 318 ALA A O 1
ATOM 2550 N N . ASP A 1 319 ? 9.700 -22.879 -16.009 1.00 38.81 319 ASP A N 1
ATOM 2551 C CA . ASP A 1 319 ? 9.099 -23.394 -14.771 1.00 38.81 319 ASP A CA 1
ATOM 2552 C C . ASP A 1 319 ? 8.562 -22.299 -13.813 1.00 38.81 319 ASP A C 1
ATOM 2554 O O . ASP A 1 319 ? 8.155 -22.608 -12.694 1.00 38.81 319 ASP A O 1
ATOM 2558 N N . GLY A 1 320 ? 8.543 -21.014 -14.209 1.00 45.50 320 GLY A N 1
ATOM 2559 C CA . GLY A 1 320 ? 7.999 -19.910 -13.394 1.00 45.50 320 GLY A CA 1
ATOM 2560 C C . GLY A 1 320 ? 8.931 -18.701 -13.206 1.00 45.50 320 GLY A C 1
ATOM 2561 O O . GLY A 1 320 ? 9.914 -18.526 -13.927 1.00 45.50 320 GLY A O 1
ATOM 2562 N N . LEU A 1 321 ? 8.584 -17.820 -12.254 1.00 44.38 321 LEU A N 1
ATOM 2563 C CA . LEU A 1 321 ? 9.395 -16.656 -11.856 1.00 44.38 321 LEU A CA 1
ATOM 2564 C C . LEU A 1 321 ? 10.626 -17.141 -11.080 1.00 44.38 321 LEU A C 1
ATOM 2566 O O . LEU A 1 321 ? 10.522 -17.519 -9.915 1.00 44.38 321 LEU A O 1
ATOM 2570 N N . VAL A 1 322 ? 11.793 -17.120 -11.720 1.00 40.75 322 VAL A N 1
ATOM 2571 C CA . VAL A 1 322 ? 13.062 -17.495 -11.086 1.00 40.75 322 VAL A CA 1
ATOM 2572 C C . VAL A 1 322 ? 13.833 -16.229 -10.726 1.00 40.75 322 VAL A C 1
ATOM 2574 O O . VAL A 1 322 ? 14.146 -15.408 -11.588 1.00 40.75 322 VAL A O 1
ATOM 2577 N N . ALA A 1 323 ? 14.169 -16.080 -9.444 1.00 43.16 323 ALA A N 1
ATOM 2578 C CA . ALA A 1 323 ? 15.114 -15.070 -8.986 1.00 43.16 323 ALA A CA 1
ATOM 2579 C C . ALA A 1 323 ? 16.514 -15.401 -9.527 1.00 43.16 323 ALA A C 1
ATOM 2581 O O . ALA A 1 323 ? 17.226 -16.231 -8.962 1.00 43.16 323 ALA A O 1
ATOM 2582 N N . LYS A 1 324 ? 16.927 -14.757 -10.620 1.00 38.12 324 LYS A N 1
ATOM 2583 C CA . LYS A 1 324 ? 18.323 -14.790 -11.068 1.00 38.12 324 LYS A CA 1
ATOM 2584 C C . LYS A 1 324 ? 19.071 -13.626 -10.427 1.00 38.12 324 LYS A C 1
ATOM 2586 O O . LYS A 1 324 ? 18.778 -12.467 -10.713 1.00 38.12 324 LYS A O 1
ATOM 2591 N N . LYS A 1 325 ? 20.035 -13.935 -9.555 1.00 36.75 325 LYS A N 1
ATOM 2592 C CA . LYS A 1 325 ? 21.122 -12.995 -9.253 1.00 36.75 325 LYS A CA 1
ATOM 2593 C C . LYS A 1 325 ? 21.993 -12.885 -10.504 1.00 36.75 325 LYS A C 1
ATOM 2595 O O . LYS A 1 325 ? 22.345 -13.920 -11.070 1.00 36.75 325 LYS A O 1
ATOM 2600 N N . MET A 1 326 ? 22.308 -11.660 -10.922 1.00 36.50 326 MET A N 1
ATOM 2601 C CA . MET A 1 326 ? 23.497 -11.423 -11.745 1.00 36.50 326 MET A CA 1
ATOM 2602 C C . MET A 1 326 ? 24.752 -11.587 -10.897 1.00 36.50 326 MET A C 1
ATOM 2604 O O . MET A 1 326 ? 24.712 -11.170 -9.714 1.00 36.50 326 MET A O 1
#

Mean predicted aligned error: 11.42 Å

Foldseek 3Di:
DQLQLLVFQLVLVLQVLQQVQLVVVVDFRKGFDADQDDPDPDDDDDPDRDNRTHGDDDDDDPDDLCCLFPPDQVVVVVSVLVRCCVVVVPCSVVAAEEDEDPNKDFAADPPDPDPDDDPVRRVVRIGNADLAAAPRYGYGYCLLSVLGASTPVRHVVSQQFQDFDDVNHGRQQQVPSRTNNSSNQSRSLSSSLSVLNSLVDAADPAASSHCLSSVLVLSVDFHHLPDQQPVRLDADPDDPVPPPPPPPPDPPPPDDDPDDDDDDPPPPPPPPPDPDPDPPSDRDSDPDSVSRGRHHCDDVSSVSQVVRQSMARQDDDPVGGDRDDD